Protein AF-A0A975SYQ5-F1 (afdb_monomer_lite)

pLDDT: mean 92.04, std 10.96, range [36.47, 98.62]

Structure (mmCIF, N/CA/C/O backbone):
data_AF-A0A975SYQ5-F1
#
_entry.id   AF-A0A975SYQ5-F1
#
loop_
_atom_site.group_PDB
_atom_site.id
_atom_site.type_symbol
_atom_site.label_atom_id
_atom_site.label_alt_id
_atom_site.label_comp_id
_atom_site.label_asym_id
_atom_site.label_entity_id
_atom_site.label_seq_id
_atom_site.pdbx_PDB_ins_code
_atom_site.Cartn_x
_atom_site.Cartn_y
_atom_site.Cartn_z
_atom_site.occupancy
_atom_site.B_iso_or_equiv
_atom_site.auth_seq_id
_atom_site.auth_comp_id
_atom_site.auth_asym_id
_atom_site.auth_atom_id
_atom_site.pdbx_PDB_model_num
ATOM 1 N N . MET A 1 1 ? 23.056 17.674 10.028 1.00 39.44 1 MET A N 1
ATOM 2 C CA . MET A 1 1 ? 21.731 17.163 10.426 1.00 39.44 1 MET A CA 1
ATOM 3 C C . MET A 1 1 ? 21.154 16.513 9.190 1.00 39.44 1 MET A C 1
ATOM 5 O O . MET A 1 1 ? 21.118 17.178 8.167 1.00 39.44 1 MET A O 1
ATOM 9 N N . VAL A 1 2 ? 20.870 15.213 9.228 1.00 41.75 2 VAL A N 1
ATOM 10 C CA . VAL A 1 2 ? 20.155 14.553 8.129 1.00 41.75 2 VAL A CA 1
ATOM 11 C C . VAL A 1 2 ? 18.701 14.943 8.329 1.00 41.75 2 VAL A C 1
ATOM 13 O O . VAL A 1 2 ? 18.147 14.626 9.383 1.00 41.75 2 VAL A O 1
ATOM 16 N N . ASP A 1 3 ? 18.120 15.690 7.394 1.00 36.47 3 ASP A N 1
ATOM 17 C CA . ASP A 1 3 ? 16.680 15.927 7.417 1.00 36.47 3 ASP A CA 1
ATOM 18 C C . ASP A 1 3 ? 15.997 14.555 7.447 1.00 36.47 3 ASP A C 1
ATOM 20 O O . ASP A 1 3 ? 16.336 13.700 6.620 1.00 36.47 3 ASP A O 1
ATOM 24 N N . PRO A 1 4 ? 15.109 14.276 8.416 1.00 42.72 4 PRO A N 1
ATOM 25 C CA . PRO A 1 4 ? 14.414 13.007 8.445 1.00 42.72 4 PRO A CA 1
ATOM 26 C C . PRO A 1 4 ? 13.570 12.937 7.179 1.00 42.72 4 PRO A C 1
ATOM 28 O O . PRO A 1 4 ? 12.542 13.603 7.064 1.00 42.72 4 PRO A O 1
ATOM 31 N N . VAL A 1 5 ? 14.021 12.136 6.212 1.00 49.00 5 VAL A N 1
ATOM 32 C CA . VAL A 1 5 ? 13.177 11.744 5.090 1.00 49.00 5 VAL A CA 1
ATOM 33 C C . VAL A 1 5 ? 11.933 11.136 5.729 1.00 49.00 5 VAL A C 1
ATOM 35 O O . VAL A 1 5 ? 12.073 10.231 6.560 1.00 49.00 5 VAL A O 1
ATOM 38 N N . PRO A 1 6 ? 10.725 11.635 5.429 1.00 60.16 6 PRO A N 1
ATOM 39 C CA . PRO A 1 6 ? 9.526 11.029 5.965 1.00 60.16 6 PRO A CA 1
ATOM 40 C C . PRO A 1 6 ? 9.532 9.550 5.541 1.00 60.16 6 PRO A C 1
ATOM 42 O O . PRO A 1 6 ? 9.384 9.263 4.360 1.00 60.16 6 PRO A O 1
ATOM 45 N N . GLY A 1 7 ? 9.718 8.624 6.491 1.00 62.47 7 GLY A N 1
ATOM 46 C CA . GLY A 1 7 ? 9.767 7.184 6.210 1.00 62.47 7 GLY A CA 1
ATOM 47 C C . GLY A 1 7 ? 8.598 6.705 5.341 1.00 62.47 7 GLY A C 1
ATOM 48 O O . GLY A 1 7 ? 7.456 7.054 5.589 1.00 62.47 7 GLY A O 1
ATOM 49 N N . GLY A 1 8 ? 8.858 5.938 4.291 1.00 78.19 8 GLY A N 1
ATOM 50 C CA . GLY A 1 8 ? 7.811 5.445 3.392 1.00 78.19 8 GLY A CA 1
ATOM 51 C C . GLY A 1 8 ? 7.258 4.087 3.814 1.00 78.19 8 GLY A C 1
ATOM 52 O O . GLY A 1 8 ? 7.820 3.406 4.670 1.00 78.19 8 GLY A O 1
ATOM 53 N N . LEU A 1 9 ? 6.184 3.669 3.150 1.00 88.50 9 LEU A N 1
ATOM 54 C CA . LEU A 1 9 ? 5.895 2.251 2.978 1.00 88.50 9 LEU A CA 1
ATOM 55 C C . LEU A 1 9 ? 6.705 1.769 1.771 1.00 88.50 9 LEU A C 1
ATOM 57 O O . LEU A 1 9 ? 6.652 2.406 0.721 1.00 88.50 9 LEU A O 1
ATOM 61 N N . HIS A 1 10 ? 7.425 0.659 1.916 1.00 87.94 10 HIS A N 1
ATOM 62 C CA . HIS A 1 10 ? 7.993 -0.067 0.782 1.00 87.94 10 HIS A CA 1
ATOM 63 C C . HIS A 1 10 ? 7.432 -1.489 0.748 1.00 87.94 10 HIS A C 1
ATOM 65 O O . HIS A 1 10 ? 7.223 -2.113 1.788 1.00 87.94 10 HIS A O 1
ATOM 71 N N . LEU A 1 11 ? 7.112 -1.963 -0.450 1.00 92.81 11 LEU A N 1
ATOM 72 C CA . LEU A 1 11 ? 6.637 -3.322 -0.683 1.00 92.81 11 LEU A CA 1
ATOM 73 C C . LEU A 1 11 ? 7.820 -4.203 -1.067 1.00 92.81 11 LEU A C 1
ATOM 75 O O . LEU A 1 11 ? 8.574 -3.838 -1.961 1.00 92.81 11 LEU A O 1
ATOM 79 N N . ASP A 1 12 ? 7.932 -5.383 -0.474 1.00 94.19 12 ASP A N 1
ATOM 80 C CA . ASP A 1 12 ? 8.917 -6.375 -0.898 1.00 94.19 12 ASP A CA 1
ATOM 81 C C . ASP A 1 12 ? 8.222 -7.428 -1.768 1.00 94.19 12 ASP A C 1
ATOM 83 O O . ASP A 1 12 ? 7.395 -8.212 -1.293 1.00 94.19 12 ASP A O 1
ATOM 87 N N . LEU A 1 13 ? 8.544 -7.441 -3.061 1.00 93.88 13 LEU A N 1
ATOM 88 C CA . LEU A 1 13 ? 8.093 -8.463 -3.995 1.00 93.88 13 LEU A CA 1
ATOM 89 C C . LEU A 1 13 ? 9.074 -9.629 -3.970 1.00 93.88 13 LEU A C 1
ATOM 91 O O . LEU A 1 13 ? 10.230 -9.518 -4.388 1.00 93.88 13 LEU A O 1
ATOM 95 N N . HIS A 1 14 ? 8.591 -10.764 -3.480 1.00 92.31 14 HIS A N 1
ATOM 96 C CA . HIS A 1 14 ? 9.370 -11.985 -3.467 1.00 92.31 14 HIS A CA 1
ATOM 97 C C . HIS A 1 14 ? 9.352 -12.662 -4.842 1.00 92.31 14 HIS A C 1
ATOM 99 O O . HIS A 1 14 ? 8.286 -12.853 -5.428 1.00 92.31 14 HIS A O 1
ATOM 105 N N . THR A 1 15 ? 10.528 -13.030 -5.345 1.00 92.12 15 THR A N 1
ATOM 106 C CA . THR A 1 15 ? 10.699 -13.721 -6.627 1.00 92.12 15 THR A CA 1
ATOM 107 C C . THR A 1 15 ? 11.890 -14.671 -6.566 1.00 92.12 15 THR A C 1
ATOM 109 O O . THR A 1 15 ? 12.879 -14.400 -5.886 1.00 92.12 15 THR A O 1
ATOM 112 N N . GLU A 1 16 ? 11.811 -15.772 -7.308 1.00 91.94 16 GLU A N 1
ATOM 113 C CA . GLU A 1 16 ? 12.941 -16.687 -7.506 1.00 91.94 16 GLU A CA 1
ATOM 114 C C . GLU A 1 16 ? 13.964 -16.127 -8.513 1.00 91.94 16 GLU A C 1
ATOM 116 O O . GLU A 1 16 ? 15.134 -16.499 -8.475 1.00 91.94 16 GLU A O 1
ATOM 121 N N . ASP A 1 17 ? 13.550 -15.188 -9.372 1.00 94.56 17 ASP A N 1
ATOM 122 C CA . ASP A 1 17 ? 14.391 -14.530 -10.379 1.00 94.56 17 ASP A CA 1
ATOM 123 C C . ASP A 1 17 ? 14.420 -13.010 -10.151 1.00 94.56 17 ASP A C 1
ATOM 125 O O . ASP A 1 17 ? 13.697 -12.236 -10.786 1.00 94.56 17 ASP A O 1
ATOM 129 N N . VAL A 1 18 ? 15.234 -12.577 -9.181 1.00 96.31 18 VAL A N 1
ATOM 130 C CA . VAL A 1 18 ? 15.435 -11.148 -8.878 1.00 96.31 18 VAL A CA 1
ATOM 131 C C . VAL A 1 18 ? 16.017 -10.387 -10.081 1.00 96.31 18 VAL A C 1
ATOM 133 O O . VAL A 1 18 ? 15.466 -9.334 -10.403 1.00 96.31 18 VAL A O 1
ATOM 136 N N . PRO A 1 19 ? 17.068 -10.870 -10.781 1.00 96.19 19 PRO A N 1
ATOM 137 C CA . PRO A 1 19 ? 17.609 -10.169 -11.946 1.00 96.19 19 PRO A CA 1
ATOM 138 C C . PRO A 1 19 ? 16.606 -10.024 -13.096 1.00 96.19 19 PRO A C 1
ATOM 140 O O . PRO A 1 19 ? 16.492 -8.939 -13.667 1.00 96.19 19 PRO A O 1
ATOM 143 N N . GLY A 1 20 ? 15.856 -11.080 -13.425 1.00 97.00 20 GLY A N 1
ATOM 144 C CA . GLY A 1 20 ? 14.857 -11.029 -14.491 1.00 97.00 20 GLY A CA 1
ATOM 145 C C . GLY A 1 20 ? 13.693 -10.103 -14.153 1.00 97.00 20 GLY A C 1
ATOM 146 O O . GLY A 1 20 ? 13.274 -9.302 -14.992 1.00 97.00 20 GLY A O 1
ATOM 147 N N . LEU A 1 21 ? 13.212 -10.132 -12.905 1.00 97.50 21 LEU A N 1
ATOM 148 C CA . LEU A 1 21 ? 12.161 -9.213 -12.474 1.00 97.50 21 LEU A CA 1
ATOM 149 C C . LEU A 1 21 ? 12.661 -7.759 -12.410 1.00 97.50 21 LEU A C 1
ATOM 151 O O . LEU A 1 21 ? 11.905 -6.857 -12.757 1.00 97.50 21 LEU A O 1
ATOM 155 N N . ALA A 1 22 ? 13.930 -7.518 -12.063 1.00 98.19 22 ALA A N 1
ATOM 156 C CA . ALA A 1 22 ? 14.539 -6.186 -12.122 1.00 98.19 22 ALA A CA 1
ATOM 157 C C . ALA A 1 22 ? 14.601 -5.653 -13.563 1.00 98.19 22 ALA A C 1
ATOM 159 O O . ALA A 1 22 ? 14.147 -4.544 -13.827 1.00 98.19 22 ALA A O 1
ATOM 160 N N . ALA A 1 23 ? 15.052 -6.467 -14.522 1.00 98.19 23 ALA A N 1
ATOM 161 C CA . ALA A 1 23 ? 15.043 -6.083 -15.935 1.00 98.19 23 ALA A CA 1
ATOM 162 C C . ALA A 1 23 ? 13.625 -5.751 -16.439 1.00 98.19 23 ALA A C 1
ATOM 164 O O . ALA A 1 23 ? 13.439 -4.840 -17.248 1.00 98.19 23 ALA A O 1
ATOM 165 N N . ARG A 1 24 ? 12.605 -6.457 -15.929 1.00 98.38 24 ARG A N 1
ATOM 166 C CA . ARG A 1 24 ? 11.198 -6.149 -16.211 1.00 98.38 24 ARG A CA 1
ATOM 167 C C . ARG A 1 24 ? 10.767 -4.800 -15.632 1.00 98.38 24 ARG A C 1
ATOM 169 O O . ARG A 1 24 ? 10.022 -4.093 -16.303 1.00 98.38 24 ARG A O 1
ATOM 176 N N . VAL A 1 25 ? 11.225 -4.433 -14.433 1.00 98.56 25 VAL A N 1
ATOM 177 C CA . VAL A 1 25 ? 10.962 -3.106 -13.845 1.00 98.56 25 VAL A CA 1
ATOM 178 C C . VAL A 1 25 ? 11.480 -1.999 -14.763 1.00 98.56 25 VAL A C 1
ATOM 180 O O . VAL A 1 25 ? 10.707 -1.106 -15.106 1.00 98.56 25 VAL A O 1
ATOM 183 N N . ASP A 1 26 ? 12.735 -2.086 -15.215 1.00 98.25 26 ASP A N 1
ATOM 184 C CA . ASP A 1 26 ? 13.319 -1.086 -16.121 1.00 98.25 26 ASP A CA 1
ATOM 185 C C . ASP A 1 26 ? 12.560 -1.021 -17.459 1.00 98.25 26 ASP A C 1
ATOM 187 O O . ASP A 1 26 ? 12.243 0.060 -17.957 1.00 98.25 26 ASP A O 1
ATOM 191 N N . ALA A 1 27 ? 12.192 -2.177 -18.025 1.00 98.44 27 ALA A N 1
ATOM 192 C CA . ALA A 1 27 ? 11.435 -2.249 -19.277 1.00 98.44 27 ALA A CA 1
ATOM 193 C C . ALA A 1 27 ? 10.022 -1.638 -19.182 1.00 98.44 27 ALA A C 1
ATOM 195 O O . ALA A 1 27 ? 9.493 -1.163 -20.186 1.00 98.44 27 ALA A O 1
ATOM 196 N N . LEU A 1 28 ? 9.415 -1.639 -17.991 1.00 98.50 28 LEU A N 1
ATOM 197 C CA . LEU A 1 28 ? 8.095 -1.055 -17.724 1.00 98.50 28 LEU A CA 1
ATOM 198 C C . LEU A 1 28 ? 8.162 0.425 -17.297 1.00 98.50 28 LEU A C 1
ATOM 200 O O . LEU A 1 28 ? 7.146 0.996 -16.902 1.00 98.50 28 LEU A O 1
ATOM 204 N N . GLY A 1 29 ? 9.336 1.061 -17.378 1.00 97.75 29 GLY A N 1
ATOM 205 C CA . GLY A 1 29 ? 9.519 2.475 -17.035 1.00 97.75 29 GLY A CA 1
ATOM 206 C C . GLY A 1 29 ? 9.687 2.747 -15.539 1.00 97.75 29 GLY A C 1
ATOM 207 O O . GLY A 1 29 ? 9.569 3.897 -15.114 1.00 97.75 29 GLY A O 1
ATOM 208 N N . GLY A 1 30 ? 9.944 1.707 -14.743 1.00 97.75 30 GLY A N 1
ATOM 209 C CA . GLY A 1 30 ? 10.448 1.861 -13.385 1.00 97.75 30 GLY A CA 1
ATOM 210 C C . GLY A 1 30 ? 11.953 2.139 -13.363 1.00 97.75 30 GLY A C 1
ATOM 211 O O . GLY A 1 30 ? 12.594 2.316 -14.398 1.00 97.75 30 GLY A O 1
ATOM 212 N N . SER A 1 31 ? 12.524 2.170 -12.165 1.00 98.25 31 SER A N 1
ATOM 213 C CA . SER A 1 31 ? 13.968 2.272 -11.948 1.00 98.25 31 SER A CA 1
ATOM 214 C C . SER A 1 31 ? 14.460 1.151 -11.049 1.00 98.25 31 SER A C 1
ATOM 216 O O . SER A 1 31 ? 13.723 0.691 -10.176 1.00 98.25 31 SER A O 1
ATOM 218 N N . THR A 1 32 ? 15.712 0.733 -11.231 1.00 98.31 32 THR A N 1
ATOM 219 C CA . THR A 1 32 ? 16.354 -0.287 -10.400 1.00 98.31 32 THR A CA 1
ATOM 220 C C . THR A 1 32 ? 17.682 0.196 -9.818 1.00 98.31 32 THR A C 1
ATOM 222 O O . THR A 1 32 ? 18.454 0.928 -10.435 1.00 98.31 32 THR A O 1
ATOM 225 N N . SER A 1 33 ? 17.954 -0.220 -8.584 1.00 97.50 33 SER A N 1
ATOM 226 C CA . SER A 1 33 ? 19.198 0.026 -7.861 1.00 97.50 33 SER A CA 1
ATOM 227 C C . SER A 1 33 ? 19.581 -1.247 -7.099 1.00 97.50 33 SER A C 1
ATOM 229 O O . SER A 1 33 ? 19.102 -1.470 -5.979 1.00 97.50 33 SER A O 1
ATOM 231 N N . PRO A 1 34 ? 20.425 -2.111 -7.691 1.00 95.94 34 PRO A N 1
ATOM 232 C CA . PRO A 1 34 ? 20.889 -3.332 -7.044 1.00 95.94 34 PRO A CA 1
ATOM 233 C C . PRO A 1 34 ? 21.652 -3.042 -5.751 1.00 95.94 34 PRO A C 1
ATOM 235 O O . PRO A 1 34 ? 22.435 -2.095 -5.674 1.00 95.94 34 PRO A O 1
ATOM 238 N N . HIS A 1 35 ? 21.457 -3.882 -4.739 1.00 94.44 35 HIS A N 1
ATOM 239 C CA . HIS A 1 35 ? 22.153 -3.787 -3.463 1.00 94.44 35 HIS A CA 1
ATOM 240 C C . HIS A 1 35 ? 23.103 -4.973 -3.259 1.00 94.44 35 HIS A C 1
ATOM 242 O O . HIS A 1 35 ? 22.802 -6.104 -3.639 1.00 94.44 35 HIS A O 1
ATOM 248 N N . ALA A 1 36 ? 24.234 -4.745 -2.582 1.00 90.62 36 ALA A N 1
ATOM 249 C CA . ALA A 1 36 ? 25.251 -5.775 -2.334 1.00 90.62 36 ALA A CA 1
ATOM 250 C C . ALA A 1 36 ? 24.736 -6.983 -1.523 1.00 90.62 36 ALA A C 1
ATOM 252 O O . ALA A 1 36 ? 25.320 -8.060 -1.575 1.00 90.62 36 ALA A O 1
ATOM 253 N N . LEU A 1 37 ? 23.631 -6.811 -0.789 1.00 88.81 37 LEU A N 1
ATOM 254 C CA . LEU A 1 37 ? 22.965 -7.874 -0.024 1.00 88.81 37 LEU A CA 1
ATOM 255 C C . LEU A 1 37 ? 22.006 -8.737 -0.871 1.00 88.81 37 LEU A C 1
ATOM 257 O O . LEU A 1 37 ? 21.307 -9.580 -0.318 1.00 88.81 37 LEU A O 1
ATOM 261 N N . GLY A 1 38 ? 21.954 -8.536 -2.192 1.00 88.69 38 GLY A N 1
ATOM 262 C CA . GLY A 1 38 ? 21.223 -9.403 -3.125 1.00 88.69 38 GLY A CA 1
ATOM 263 C C . GLY A 1 38 ? 19.757 -9.035 -3.377 1.00 88.69 38 GLY A C 1
ATOM 264 O O . GLY A 1 38 ? 19.086 -9.741 -4.124 1.00 88.69 38 GLY A O 1
ATOM 265 N N . TYR A 1 39 ? 19.255 -7.942 -2.796 1.00 94.69 39 TYR A N 1
ATOM 266 C CA . TYR A 1 39 ? 17.967 -7.348 -3.170 1.00 94.69 39 TYR A CA 1
ATOM 267 C C . TYR A 1 39 ? 18.156 -6.188 -4.154 1.00 94.69 39 TYR A C 1
ATOM 269 O O . TYR A 1 39 ? 19.247 -5.626 -4.267 1.00 94.69 39 TYR A O 1
ATOM 277 N N . VAL A 1 40 ? 17.085 -5.802 -4.845 1.00 97.75 40 VAL A N 1
ATOM 278 C CA . VAL A 1 40 ? 17.076 -4.643 -5.751 1.00 97.75 40 VAL A CA 1
ATOM 279 C C . VAL A 1 40 ? 16.047 -3.641 -5.254 1.00 97.75 40 VAL A C 1
ATOM 281 O O . VAL A 1 40 ? 14.867 -3.971 -5.170 1.00 97.75 40 VAL A O 1
ATOM 284 N N . VAL A 1 41 ? 16.486 -2.424 -4.925 1.00 97.38 41 VAL A N 1
ATOM 285 C CA . VAL A 1 41 ? 15.572 -1.313 -4.622 1.00 97.38 41 VAL A CA 1
ATOM 286 C C . VAL A 1 41 ? 15.061 -0.762 -5.941 1.00 97.38 41 VAL A C 1
ATOM 288 O O . VAL A 1 41 ? 15.849 -0.500 -6.845 1.00 97.38 41 VAL A O 1
ATOM 291 N N . CYS A 1 42 ? 13.755 -0.595 -6.050 1.00 97.94 42 CYS A N 1
ATOM 292 C CA . CYS A 1 42 ? 13.083 -0.181 -7.266 1.00 97.94 42 CYS A CA 1
ATOM 293 C C . CYS A 1 42 ? 12.224 1.062 -7.035 1.00 97.94 42 CYS A C 1
ATOM 295 O O . CYS A 1 42 ? 11.749 1.301 -5.923 1.00 97.94 42 CYS A O 1
ATOM 297 N N . GLY A 1 43 ? 11.991 1.821 -8.103 1.00 97.50 43 GLY A N 1
ATOM 298 C CA . GLY A 1 43 ? 10.964 2.855 -8.177 1.00 97.50 43 GLY A CA 1
ATOM 299 C C . GLY A 1 43 ? 9.917 2.492 -9.226 1.00 97.50 43 GLY A C 1
ATOM 300 O O . GLY A 1 43 ? 10.266 2.105 -10.339 1.00 97.50 43 GLY A O 1
ATOM 301 N N . SER A 1 44 ? 8.636 2.618 -8.888 1.00 97.88 44 SER A N 1
ATOM 302 C CA . SER A 1 44 ? 7.562 2.654 -9.896 1.00 97.88 44 SER A CA 1
ATOM 303 C C . SER A 1 44 ? 7.655 3.941 -10.740 1.00 97.88 44 SER A C 1
ATOM 305 O O . SER A 1 44 ? 8.329 4.889 -10.317 1.00 97.88 44 SER A O 1
ATOM 307 N N . PRO A 1 45 ? 6.980 4.034 -11.902 1.00 97.69 45 PRO A N 1
ATOM 308 C CA . PRO A 1 45 ? 7.008 5.233 -12.748 1.00 97.69 45 PRO A CA 1
ATOM 309 C C . PRO A 1 45 ? 6.616 6.527 -12.015 1.00 97.69 45 PRO A C 1
ATOM 311 O O . PRO A 1 45 ? 7.116 7.610 -12.318 1.00 97.69 45 PRO A O 1
ATOM 314 N N . GLY A 1 46 ? 5.726 6.429 -11.029 1.00 95.75 46 GLY A N 1
ATOM 315 C CA . GLY A 1 46 ? 5.284 7.523 -10.177 1.00 95.75 46 GLY A CA 1
ATOM 316 C C . GLY A 1 46 ? 6.094 7.712 -8.896 1.00 95.75 46 GLY A C 1
ATOM 317 O O . GLY A 1 46 ? 5.749 8.579 -8.091 1.00 95.75 46 GLY A O 1
ATOM 318 N N . GLY A 1 47 ? 7.178 6.954 -8.721 1.00 94.12 47 GLY A N 1
ATOM 319 C CA . GLY A 1 47 ? 8.182 7.160 -7.679 1.00 94.12 47 GLY A CA 1
ATOM 320 C C . GLY A 1 47 ? 7.950 6.398 -6.374 1.00 94.12 47 GLY A C 1
ATOM 321 O O . GLY A 1 47 ? 8.686 6.639 -5.419 1.00 94.12 47 GLY A O 1
ATOM 322 N N . LEU A 1 48 ? 6.976 5.482 -6.301 1.00 95.94 48 LEU A N 1
ATOM 323 C CA . LEU A 1 48 ? 6.836 4.602 -5.134 1.00 95.94 48 LEU A CA 1
ATOM 324 C C . LEU A 1 48 ? 8.034 3.653 -5.047 1.00 95.94 48 LEU A C 1
ATOM 326 O O . LEU A 1 48 ? 8.276 2.889 -5.985 1.00 95.94 48 LEU A O 1
ATOM 330 N N . THR A 1 49 ? 8.718 3.661 -3.906 1.00 95.88 49 THR A N 1
ATOM 331 C CA . THR A 1 49 ? 9.811 2.733 -3.601 1.00 95.88 49 THR A CA 1
ATOM 332 C C . THR A 1 49 ? 9.283 1.347 -3.227 1.00 95.88 49 THR A C 1
ATOM 334 O O . THR A 1 49 ? 8.406 1.212 -2.374 1.00 95.88 49 THR A O 1
ATOM 337 N N . PHE A 1 50 ? 9.867 0.302 -3.807 1.00 96.75 50 PHE A N 1
ATOM 338 C CA . PHE A 1 50 ? 9.623 -1.104 -3.462 1.00 96.75 50 PHE A CA 1
ATOM 339 C C . PHE A 1 50 ? 10.913 -1.918 -3.656 1.00 96.75 50 PHE A C 1
ATOM 341 O O . PHE A 1 50 ? 11.877 -1.403 -4.217 1.00 96.75 50 PHE A O 1
ATOM 348 N N . CYS A 1 51 ? 10.978 -3.163 -3.191 1.00 96.50 51 CYS A N 1
ATOM 349 C CA . CYS A 1 51 ? 12.148 -4.024 -3.364 1.00 96.50 51 CYS A CA 1
ATOM 350 C C . CYS A 1 51 ? 11.791 -5.331 -4.067 1.00 96.50 51 CYS A C 1
ATOM 352 O O . CYS A 1 51 ? 10.690 -5.857 -3.921 1.00 96.50 51 CYS A O 1
ATOM 354 N N . LEU A 1 52 ? 12.767 -5.894 -4.773 1.00 97.31 52 LEU A N 1
ATOM 355 C CA . LEU A 1 52 ? 12.749 -7.275 -5.245 1.00 97.31 52 LEU A CA 1
ATOM 356 C C . LEU A 1 52 ? 13.673 -8.105 -4.358 1.00 97.31 52 LEU A C 1
ATOM 358 O O . LEU A 1 52 ? 14.843 -7.749 -4.184 1.00 97.31 52 LEU A O 1
ATOM 362 N N . VAL A 1 53 ? 13.157 -9.197 -3.795 1.00 95.38 53 VAL A N 1
ATOM 363 C CA . VAL A 1 53 ? 13.880 -10.015 -2.811 1.00 95.38 53 VAL A CA 1
ATOM 364 C C . VAL A 1 53 ? 13.803 -11.503 -3.147 1.00 95.38 53 VAL A C 1
ATOM 366 O O . VAL A 1 53 ? 12.738 -12.027 -3.461 1.00 95.38 53 VAL A O 1
ATOM 369 N N . GLY A 1 54 ? 14.930 -12.207 -3.019 1.00 91.81 54 GLY A N 1
ATOM 370 C CA . GLY A 1 54 ? 15.030 -13.658 -3.245 1.00 91.81 54 GLY A CA 1
ATOM 371 C C . GLY A 1 54 ? 15.008 -14.509 -1.971 1.00 91.81 54 GLY A C 1
ATOM 372 O O . GLY A 1 54 ? 15.266 -15.707 -2.033 1.00 91.81 54 GLY A O 1
ATOM 373 N N . HIS A 1 55 ? 14.745 -13.921 -0.797 1.00 82.88 55 HIS A N 1
ATOM 374 C CA . HIS A 1 55 ? 14.824 -14.646 0.477 1.00 82.88 55 HIS A CA 1
ATOM 375 C C . HIS A 1 55 ? 13.680 -15.663 0.647 1.00 82.88 55 HIS A C 1
ATOM 377 O O . HIS A 1 55 ? 12.526 -15.242 0.652 1.00 82.88 55 HIS A O 1
ATOM 383 N N . PRO A 1 56 ? 13.960 -16.967 0.829 1.00 71.56 56 PRO A N 1
ATOM 384 C CA . PRO A 1 56 ? 12.935 -18.003 0.810 1.00 71.56 56 PRO A CA 1
ATOM 385 C C . PRO A 1 56 ? 11.919 -17.836 1.943 1.00 71.56 56 PRO A C 1
ATOM 387 O O . PRO A 1 56 ? 12.243 -17.991 3.118 1.00 71.56 56 PRO A O 1
ATOM 390 N N . GLY A 1 57 ? 10.662 -17.630 1.555 1.00 65.12 57 GLY A N 1
ATOM 391 C CA . GLY A 1 57 ? 9.497 -17.836 2.404 1.00 65.12 57 GLY A CA 1
ATOM 392 C C . GLY A 1 57 ? 9.189 -16.727 3.413 1.00 65.12 57 GLY A C 1
ATOM 393 O O . GLY A 1 57 ? 10.045 -16.112 4.038 1.00 65.12 57 GLY A O 1
ATOM 394 N N . GLY A 1 58 ? 7.891 -16.546 3.637 1.00 71.38 58 GLY A N 1
ATOM 395 C CA . GLY A 1 58 ? 7.347 -15.872 4.805 1.00 71.38 58 GLY A CA 1
ATOM 396 C C . GLY A 1 58 ? 6.162 -16.681 5.314 1.00 71.38 58 GLY A C 1
ATOM 397 O O . GLY A 1 58 ? 5.300 -17.092 4.537 1.00 71.38 58 GLY A O 1
ATOM 398 N N . ARG A 1 59 ? 6.098 -16.940 6.622 1.00 80.69 59 ARG A N 1
ATOM 399 C CA . ARG A 1 59 ? 4.879 -17.484 7.227 1.00 80.69 59 ARG A CA 1
ATOM 400 C C . ARG A 1 59 ? 3.833 -16.377 7.222 1.00 80.69 59 ARG A C 1
ATOM 402 O O . ARG A 1 59 ? 4.088 -15.313 7.784 1.00 80.69 59 ARG A O 1
ATOM 409 N N . ARG A 1 60 ? 2.651 -16.635 6.653 1.00 84.31 60 ARG A N 1
ATOM 410 C CA . ARG A 1 60 ? 1.525 -15.702 6.781 1.00 84.31 60 ARG A CA 1
ATOM 411 C C . ARG A 1 60 ? 1.276 -15.429 8.273 1.00 84.31 60 ARG A C 1
ATOM 413 O O . ARG A 1 60 ? 1.067 -16.391 9.020 1.00 84.31 60 ARG A O 1
ATOM 420 N N . PRO A 1 61 ? 1.308 -14.165 8.726 1.00 85.44 61 PRO A N 1
ATOM 421 C CA . PRO A 1 61 ? 0.989 -13.862 10.111 1.00 85.44 61 PRO A CA 1
ATOM 422 C C . PRO A 1 61 ? -0.489 -14.191 10.378 1.00 85.44 61 PRO A C 1
ATOM 424 O O . PRO A 1 61 ? -1.343 -13.863 9.547 1.00 85.44 61 PRO A O 1
ATOM 427 N N . PRO A 1 62 ? -0.817 -14.857 11.501 1.00 91.75 62 PRO A N 1
ATOM 428 C CA . PRO A 1 62 ? -2.207 -14.985 11.916 1.00 91.75 62 PRO A CA 1
ATOM 429 C C . PRO A 1 62 ? -2.755 -13.604 12.314 1.00 91.75 62 PRO A C 1
ATOM 431 O O . PRO A 1 62 ? -1.970 -12.726 12.687 1.00 91.75 62 PRO A O 1
ATOM 434 N N . PRO A 1 63 ? -4.083 -13.400 12.292 1.00 95.06 63 PRO A N 1
ATOM 435 C CA . PRO A 1 63 ? -4.682 -12.223 12.908 1.00 95.06 63 PRO A CA 1
ATOM 436 C C . PRO A 1 63 ? -4.242 -12.066 14.364 1.00 95.06 63 PRO A C 1
ATOM 438 O O . PRO A 1 63 ? -4.240 -13.035 15.128 1.00 95.06 63 PRO A O 1
ATOM 441 N N . GLN A 1 64 ? -3.902 -10.842 14.756 1.00 95.56 64 GLN A N 1
ATOM 442 C CA . GLN A 1 64 ? -3.581 -10.514 16.136 1.00 95.56 64 GLN A CA 1
ATOM 443 C C . GLN A 1 64 ? -4.876 -10.395 16.935 1.00 95.56 64 GLN A C 1
ATOM 445 O O . GLN A 1 64 ? -5.719 -9.560 16.621 1.00 95.56 64 GLN A O 1
ATOM 450 N N . ALA A 1 65 ? -5.021 -11.202 17.985 1.00 96.31 65 ALA A N 1
ATOM 451 C CA . ALA A 1 65 ? -6.136 -11.100 18.922 1.00 96.31 65 ALA A CA 1
ATOM 452 C C . ALA A 1 65 ? -5.841 -10.094 20.045 1.00 96.31 65 ALA A C 1
ATOM 454 O O . ALA A 1 65 ? -4.703 -9.963 20.506 1.00 96.31 65 ALA A O 1
ATOM 455 N N . TRP A 1 66 ? -6.882 -9.409 20.507 1.00 94.75 66 TRP A N 1
ATOM 456 C CA . TRP A 1 66 ? -6.874 -8.484 21.638 1.00 94.75 66 TRP A CA 1
ATOM 457 C C . TRP A 1 66 ? -8.281 -8.453 22.284 1.00 94.75 66 TRP A C 1
ATOM 459 O O . TRP A 1 66 ? -9.222 -8.986 21.698 1.00 94.75 66 TRP A O 1
ATOM 469 N N . PRO A 1 67 ? -8.471 -7.880 23.493 1.00 93.56 67 PRO A N 1
ATOM 470 C CA . PRO A 1 67 ? -9.722 -8.034 24.255 1.00 93.56 67 PRO A CA 1
ATOM 471 C C . PRO A 1 67 ? -11.034 -7.630 23.555 1.00 93.56 67 PRO A C 1
ATOM 473 O O . PRO A 1 67 ? -12.092 -8.065 23.994 1.00 93.56 67 PRO A O 1
ATOM 476 N N . GLY A 1 68 ? -10.985 -6.817 22.496 1.00 89.50 68 GLY A N 1
ATOM 477 C CA . GLY A 1 68 ? -12.156 -6.368 21.732 1.00 89.50 68 GLY A CA 1
ATOM 478 C C . GLY A 1 68 ? -12.220 -6.871 20.287 1.00 89.50 68 GLY A C 1
ATOM 479 O O . GLY A 1 68 ? -13.066 -6.394 19.541 1.00 89.50 68 GLY A O 1
ATOM 480 N N . GLY A 1 69 ? -11.365 -7.817 19.879 1.00 94.31 69 GLY A N 1
ATOM 481 C CA . GLY A 1 69 ? -11.444 -8.432 18.552 1.00 94.31 69 GLY A CA 1
ATOM 482 C C . GLY A 1 69 ? -10.099 -8.893 18.004 1.00 94.31 69 GLY A C 1
ATOM 483 O O . GLY A 1 69 ? -9.116 -9.050 18.733 1.00 94.31 69 GLY A O 1
ATOM 484 N N . ARG A 1 70 ? -10.057 -9.132 16.695 1.00 97.06 70 ARG A N 1
ATOM 485 C CA . ARG A 1 70 ? -8.830 -9.420 15.953 1.00 97.06 70 ARG A CA 1
ATOM 486 C C . ARG A 1 70 ? -8.585 -8.363 14.891 1.00 97.06 70 ARG A C 1
ATOM 488 O O . ARG A 1 70 ? -9.524 -7.753 14.376 1.00 97.06 70 ARG A O 1
ATOM 495 N N . SER A 1 71 ? -7.322 -8.199 14.519 1.00 96.94 71 SER A N 1
ATOM 496 C CA . SER A 1 71 ? -6.939 -7.406 13.358 1.00 96.94 71 SER A CA 1
ATOM 497 C C . SER A 1 71 ? -5.721 -7.967 12.625 1.00 96.94 71 SER A C 1
ATOM 499 O O . SER A 1 71 ? -4.928 -8.729 13.181 1.00 96.94 71 SER A O 1
ATOM 501 N N . LEU A 1 72 ? -5.607 -7.651 11.334 1.00 96.38 72 LEU A N 1
ATOM 502 C CA . LEU A 1 72 ? -4.528 -8.107 10.460 1.00 96.38 72 LEU A CA 1
ATOM 503 C C . LEU A 1 72 ? -4.278 -7.077 9.359 1.00 96.38 72 LEU A C 1
ATOM 505 O O . LEU A 1 72 ? -5.222 -6.626 8.717 1.00 96.38 72 LEU A O 1
ATOM 509 N N . VAL A 1 73 ? -3.012 -6.743 9.102 1.0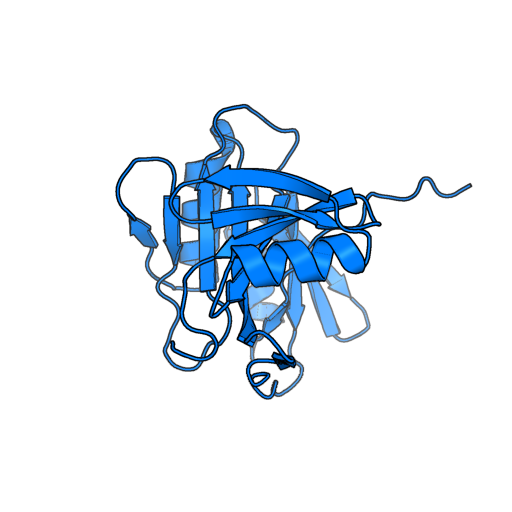0 95.31 73 VAL A N 1
ATOM 510 C CA . VAL A 1 73 ? -2.649 -5.995 7.891 1.00 95.31 73 VAL A CA 1
ATOM 511 C C . VAL A 1 73 ? -2.854 -6.926 6.704 1.00 95.31 73 VAL A C 1
ATOM 513 O O . VAL A 1 73 ? -2.173 -7.947 6.592 1.00 95.31 73 VAL A O 1
ATOM 516 N N . ASP A 1 74 ? -3.820 -6.601 5.854 1.00 94.75 74 ASP A N 1
ATOM 517 C CA . ASP A 1 74 ? -4.275 -7.484 4.777 1.00 94.75 74 ASP A CA 1
ATOM 518 C C . ASP A 1 74 ? -4.182 -6.845 3.392 1.00 94.75 74 ASP A C 1
ATOM 520 O O . ASP A 1 74 ? -4.294 -7.547 2.385 1.00 94.75 74 ASP A O 1
ATOM 524 N N . GLN A 1 75 ? -3.944 -5.535 3.326 1.00 95.62 75 GLN A N 1
ATOM 525 C CA . GLN A 1 75 ? -3.852 -4.810 2.073 1.00 95.62 75 GLN A CA 1
ATOM 526 C C . GLN A 1 75 ? -2.893 -3.622 2.183 1.00 95.62 75 GLN A C 1
ATOM 528 O O . GLN A 1 75 ? -2.801 -2.953 3.211 1.00 95.62 75 GLN A O 1
ATOM 533 N N . VAL A 1 76 ? -2.198 -3.357 1.082 1.00 96.88 76 VAL A N 1
ATOM 534 C CA . VAL A 1 76 ? -1.545 -2.076 0.816 1.00 96.88 76 VAL A CA 1
ATOM 535 C C . VAL A 1 76 ? -2.367 -1.342 -0.231 1.00 96.88 76 VAL A C 1
ATOM 537 O O . VAL A 1 76 ? -2.733 -1.920 -1.257 1.00 96.88 76 VAL A O 1
ATOM 540 N N . CYS A 1 77 ? -2.678 -0.081 0.046 1.00 96.88 77 CYS A N 1
ATOM 541 C CA . CYS A 1 77 ? -3.331 0.814 -0.892 1.00 96.88 77 CYS A CA 1
ATOM 542 C C . CYS A 1 77 ? -2.294 1.782 -1.461 1.00 96.88 77 CYS A C 1
ATOM 544 O O . CYS A 1 77 ? -1.619 2.472 -0.700 1.00 96.88 77 CYS A O 1
ATOM 546 N N . LEU A 1 78 ? -2.141 1.797 -2.784 1.00 97.62 78 LEU A N 1
ATOM 547 C CA . LEU A 1 78 ? -1.287 2.731 -3.505 1.00 97.62 78 LEU A CA 1
ATOM 548 C C . LEU A 1 78 ? -2.080 4.005 -3.771 1.00 97.62 78 LEU A C 1
ATOM 550 O O . LEU A 1 78 ? -3.106 3.965 -4.448 1.00 97.62 78 LEU A O 1
ATOM 554 N N . ASP A 1 79 ? -1.587 5.120 -3.255 1.00 97.00 79 ASP A N 1
ATOM 555 C CA . ASP A 1 79 ? -2.186 6.441 -3.372 1.00 97.00 79 ASP A CA 1
ATOM 556 C C . ASP A 1 79 ? -1.563 7.153 -4.572 1.00 97.00 79 ASP A C 1
ATOM 558 O O . ASP A 1 79 ? -0.440 7.665 -4.511 1.00 97.00 79 ASP A O 1
ATOM 562 N N . VAL A 1 80 ? -2.276 7.139 -5.696 1.00 97.94 80 VAL A N 1
ATOM 563 C CA . VAL A 1 80 ? -1.727 7.544 -6.986 1.00 97.94 80 VAL A CA 1
ATOM 564 C C . VAL A 1 80 ? -2.321 8.877 -7.452 1.00 97.94 80 VAL A C 1
ATOM 566 O O . VAL A 1 80 ? -3.545 8.988 -7.591 1.00 97.94 80 VAL A O 1
ATOM 569 N N . PRO A 1 81 ? -1.479 9.879 -7.772 1.00 97.69 81 PRO A N 1
ATOM 570 C CA . PRO A 1 81 ? -1.923 11.128 -8.382 1.00 97.69 81 PRO A CA 1
ATOM 571 C C . PRO A 1 81 ? -2.681 10.896 -9.692 1.00 97.69 81 PRO A C 1
ATOM 573 O O . PRO A 1 81 ? -2.310 10.004 -10.463 1.00 97.69 81 PRO A O 1
ATOM 576 N N . PRO A 1 82 ? -3.702 11.708 -9.997 1.00 97.50 82 PRO A N 1
ATOM 577 C CA . PRO A 1 82 ? -4.567 11.462 -11.137 1.00 97.50 82 PRO A CA 1
ATOM 578 C C . PRO A 1 82 ? -3.837 11.409 -12.487 1.00 97.50 82 PRO A C 1
ATOM 580 O O . PRO A 1 82 ? -4.204 10.583 -13.323 1.00 97.50 82 PRO A O 1
ATOM 583 N N . THR A 1 83 ? -2.776 12.195 -12.689 1.00 97.56 83 THR A N 1
ATOM 584 C CA . THR A 1 83 ? -1.920 12.168 -13.894 1.00 97.56 83 THR A CA 1
ATOM 585 C C . THR A 1 83 ? -1.094 10.893 -14.057 1.00 97.56 83 THR A C 1
ATOM 587 O O . THR A 1 83 ? -0.654 10.592 -15.165 1.00 97.56 83 THR A O 1
ATOM 590 N N . ARG A 1 84 ? -0.877 10.133 -12.978 1.00 97.75 84 ARG A N 1
ATOM 591 C CA . ARG A 1 84 ? -0.039 8.921 -12.962 1.00 97.75 84 ARG A CA 1
ATOM 592 C C . ARG A 1 84 ? -0.849 7.631 -12.848 1.00 97.75 84 ARG A C 1
ATOM 594 O O . ARG A 1 84 ? -0.289 6.548 -12.980 1.00 97.75 84 ARG A O 1
ATOM 601 N N . TYR A 1 85 ? -2.161 7.739 -12.637 1.00 97.69 85 TYR A N 1
ATOM 602 C CA . TYR A 1 85 ? -3.030 6.615 -12.289 1.00 97.69 85 TYR A CA 1
ATOM 603 C C . TYR A 1 85 ? -3.001 5.463 -13.288 1.00 97.69 85 TYR A C 1
ATOM 605 O O . TYR A 1 85 ? -2.755 4.322 -12.899 1.00 97.69 85 TYR A O 1
ATOM 613 N N . ASP A 1 86 ? -3.221 5.748 -14.570 1.00 96.81 86 ASP A N 1
ATOM 614 C CA . ASP A 1 86 ? -3.273 4.692 -15.582 1.00 96.81 86 ASP A CA 1
ATOM 615 C C . ASP A 1 86 ? -1.896 4.042 -15.804 1.00 96.81 86 ASP A C 1
ATOM 617 O O . ASP A 1 86 ? -1.824 2.828 -15.998 1.00 96.81 86 ASP A O 1
ATOM 621 N N . ALA A 1 87 ? -0.811 4.820 -15.700 1.00 98.00 87 ALA A N 1
ATOM 622 C CA . ALA A 1 87 ? 0.556 4.316 -15.814 1.00 98.00 87 ALA A CA 1
ATOM 623 C C . ALA A 1 87 ? 0.925 3.391 -14.644 1.00 98.00 87 ALA A C 1
ATOM 625 O O . ALA A 1 87 ? 1.451 2.307 -14.874 1.00 98.00 87 ALA A O 1
ATOM 626 N N . GLU A 1 88 ? 0.587 3.767 -13.407 1.00 98.25 88 GLU A N 1
ATOM 627 C CA . GLU A 1 88 ? 0.775 2.904 -12.234 1.00 98.25 88 GLU A CA 1
ATOM 628 C C . GLU A 1 88 ? -0.067 1.633 -12.330 1.00 98.25 88 GLU A C 1
ATOM 630 O O . GLU A 1 88 ? 0.426 0.536 -12.079 1.00 98.25 88 GLU A O 1
ATOM 635 N N . CYS A 1 89 ? -1.330 1.748 -12.748 1.00 97.94 89 CYS A N 1
ATOM 636 C CA . CYS A 1 89 ? -2.182 0.582 -12.952 1.00 97.94 89 CYS A CA 1
ATOM 637 C C . CYS A 1 89 ? -1.537 -0.414 -13.928 1.00 97.94 89 CYS A C 1
ATOM 639 O O . CYS A 1 89 ? -1.392 -1.591 -13.591 1.00 97.94 89 CYS A O 1
ATOM 641 N N . ALA A 1 90 ? -1.126 0.055 -15.109 1.00 98.12 90 ALA A N 1
ATOM 642 C CA . ALA A 1 90 ? -0.456 -0.782 -16.100 1.00 98.12 90 ALA A CA 1
ATOM 643 C C . ALA A 1 90 ? 0.841 -1.382 -15.541 1.00 98.12 90 ALA A C 1
ATOM 645 O O . ALA A 1 90 ? 1.010 -2.597 -15.580 1.00 98.12 90 ALA A O 1
ATOM 646 N N . PHE A 1 91 ? 1.694 -0.557 -14.928 1.00 98.62 91 PHE A N 1
ATOM 647 C CA . PHE A 1 91 ? 2.964 -0.987 -14.351 1.00 98.62 91 PHE A CA 1
ATOM 648 C C . PHE 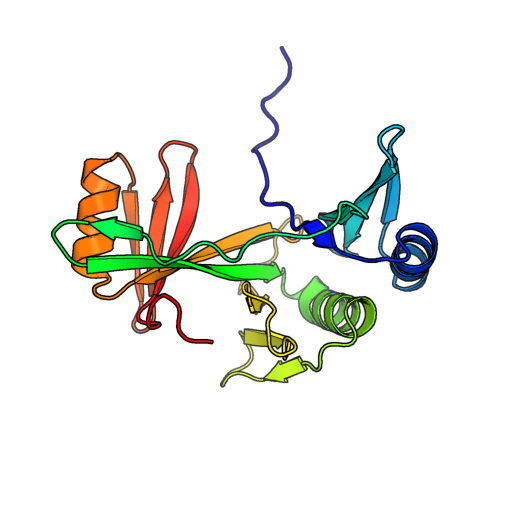A 1 91 ? 2.792 -2.130 -13.350 1.00 98.62 91 PHE A C 1
ATOM 650 O O . PHE A 1 91 ? 3.432 -3.168 -13.498 1.00 98.62 91 PHE A O 1
ATOM 657 N N . TRP A 1 92 ? 1.915 -1.986 -12.352 1.00 98.25 92 TRP A N 1
ATOM 658 C CA . TRP A 1 92 ? 1.752 -3.017 -11.324 1.00 98.25 92 TRP A CA 1
ATOM 659 C C . TRP A 1 92 ? 1.072 -4.280 -11.853 1.00 98.25 92 TRP A C 1
ATOM 661 O O . TRP A 1 92 ? 1.452 -5.385 -11.458 1.00 98.25 92 TRP A O 1
ATOM 671 N N . SER A 1 93 ? 0.097 -4.134 -12.756 1.00 98.19 93 SER A N 1
ATOM 672 C CA . SER A 1 93 ? -0.547 -5.267 -13.429 1.00 98.19 93 SER A CA 1
ATOM 673 C C . SER A 1 93 ? 0.464 -6.063 -14.242 1.00 98.19 93 SER A C 1
ATOM 675 O O . SER A 1 93 ? 0.542 -7.284 -14.113 1.00 98.19 93 SER A O 1
ATOM 677 N N . ASP A 1 94 ? 1.268 -5.372 -15.047 1.00 98.25 94 ASP A N 1
ATOM 678 C CA . ASP A 1 94 ? 2.253 -6.004 -15.904 1.00 98.25 94 ASP A CA 1
ATOM 679 C C . ASP A 1 94 ? 3.365 -6.599 -15.053 1.00 98.25 94 ASP A C 1
ATOM 681 O O . ASP A 1 94 ? 3.603 -7.794 -15.157 1.00 98.25 94 ASP A O 1
ATOM 685 N N . LEU A 1 95 ? 3.979 -5.846 -14.136 1.00 98.12 95 LEU A N 1
ATOM 686 C CA . LEU A 1 95 ? 5.086 -6.321 -13.300 1.00 98.12 95 LEU A CA 1
ATOM 687 C C . LEU A 1 95 ? 4.749 -7.624 -12.561 1.00 98.12 95 LEU A C 1
ATOM 689 O O . LEU A 1 95 ? 5.538 -8.571 -12.594 1.00 98.12 95 LEU A O 1
ATOM 693 N N . THR A 1 96 ? 3.572 -7.681 -11.930 1.00 95.94 96 THR A N 1
ATOM 694 C CA . THR A 1 96 ? 3.122 -8.843 -11.142 1.00 95.94 96 THR A CA 1
ATOM 695 C C . THR A 1 96 ? 2.479 -9.940 -11.993 1.00 95.94 96 THR A C 1
ATOM 697 O O . THR A 1 96 ? 2.408 -11.092 -11.566 1.00 95.94 96 THR A O 1
ATOM 700 N N . GLY A 1 97 ? 1.994 -9.599 -13.190 1.00 96.06 97 GLY A N 1
ATOM 701 C CA . GLY A 1 97 ? 1.118 -10.455 -13.989 1.00 96.06 97 GLY A CA 1
ATOM 702 C C . GLY A 1 97 ? -0.284 -10.635 -13.391 1.00 96.06 97 GLY A C 1
ATOM 703 O O . GLY A 1 97 ? -1.013 -11.525 -13.829 1.00 96.06 97 GLY A O 1
ATOM 704 N N . TRP A 1 98 ? -0.668 -9.854 -12.373 1.00 96.44 98 TRP A N 1
ATOM 705 C CA . TRP A 1 98 ? -1.971 -9.978 -11.716 1.00 96.44 98 TRP A CA 1
ATOM 706 C C . TRP A 1 98 ? -3.014 -9.127 -12.447 1.00 96.44 98 TRP A C 1
ATOM 708 O O . TRP A 1 98 ? -2.776 -7.942 -12.673 1.00 96.44 98 TRP A O 1
ATOM 718 N N . PRO A 1 99 ? -4.190 -9.681 -12.795 1.00 95.62 99 PRO A N 1
ATOM 719 C CA . PRO A 1 99 ? -5.192 -8.941 -13.550 1.00 95.62 99 PRO A CA 1
ATOM 720 C C . PRO A 1 99 ? -5.779 -7.793 -12.723 1.00 95.62 99 PRO A C 1
ATOM 722 O O . PRO A 1 99 ? -6.119 -7.965 -11.550 1.00 95.62 99 PRO A O 1
ATOM 725 N N . LEU A 1 100 ? -5.977 -6.634 -13.348 1.00 95.12 100 LEU A N 1
ATOM 726 C CA . LEU A 1 100 ? -6.713 -5.529 -12.739 1.00 95.12 100 LEU A CA 1
ATOM 727 C C . LEU A 1 100 ? -8.219 -5.734 -12.848 1.00 95.12 100 LEU A C 1
ATOM 729 O O . LEU A 1 100 ? -8.763 -5.940 -13.931 1.00 95.12 100 LEU A O 1
ATOM 733 N N . THR A 1 101 ? -8.908 -5.577 -11.725 1.00 92.69 101 THR A N 1
ATOM 734 C CA . THR A 1 101 ? -10.369 -5.534 -11.667 1.00 92.69 101 THR A CA 1
ATOM 735 C C . THR A 1 101 ? -10.813 -4.161 -11.184 1.00 92.69 101 THR A C 1
ATOM 737 O O . THR A 1 101 ? -10.340 -3.675 -10.153 1.00 92.69 101 THR A O 1
ATOM 740 N N . ALA A 1 102 ? -11.732 -3.529 -11.913 1.00 85.25 102 AL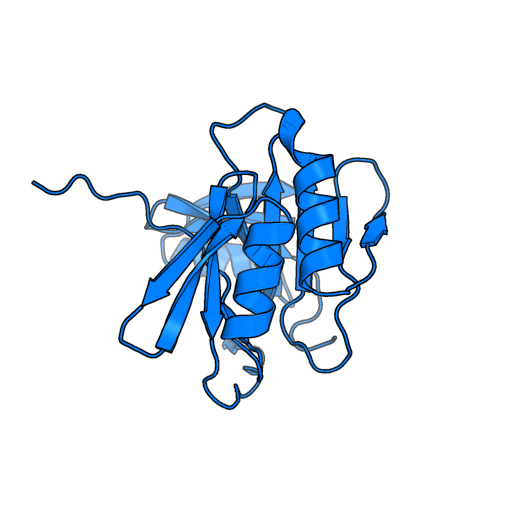A A N 1
ATOM 741 C CA . ALA A 1 102 ? -12.389 -2.323 -11.431 1.00 85.25 102 ALA A CA 1
ATOM 742 C C . ALA A 1 102 ? -13.251 -2.676 -10.214 1.00 85.25 102 ALA A C 1
ATOM 744 O O . ALA A 1 102 ? -14.121 -3.545 -10.280 1.00 85.25 102 ALA A O 1
ATOM 745 N N . THR A 1 103 ? -13.012 -1.999 -9.100 1.00 77.88 103 THR A N 1
ATOM 746 C CA . THR A 1 103 ? -13.946 -1.986 -7.972 1.00 77.88 103 THR A CA 1
ATOM 747 C C . THR A 1 103 ? -14.850 -0.777 -8.176 1.00 77.88 103 THR A C 1
ATOM 749 O O . THR A 1 103 ? -14.355 0.247 -8.632 1.00 77.88 103 THR A O 1
ATOM 752 N N . GLY A 1 104 ? -16.161 -0.897 -7.945 1.00 70.56 104 GLY A N 1
ATOM 753 C CA . GLY A 1 104 ? -17.152 0.098 -8.388 1.00 70.56 104 GLY A CA 1
ATOM 754 C C . GLY A 1 104 ? -16.713 1.568 -8.240 1.00 70.56 104 GLY A C 1
ATOM 755 O O . GLY A 1 104 ? -16.216 1.966 -7.192 1.00 70.56 104 GLY A O 1
ATOM 756 N N . GLY A 1 105 ? -16.903 2.364 -9.299 1.00 76.25 105 GLY A N 1
ATOM 757 C CA . GLY A 1 105 ? -16.410 3.744 -9.397 1.00 76.25 105 GLY A CA 1
ATOM 758 C C . GLY A 1 105 ? -15.148 3.884 -10.263 1.00 76.25 105 GLY A C 1
ATOM 759 O O . GLY A 1 105 ? -14.717 2.936 -10.914 1.00 76.25 105 GLY A O 1
ATOM 760 N N . ARG A 1 106 ? -14.583 5.099 -10.321 1.00 80.81 106 ARG A N 1
ATOM 761 C CA . ARG A 1 106 ? -13.314 5.401 -11.030 1.00 80.81 106 ARG A CA 1
ATOM 762 C C . ARG A 1 106 ? -12.105 5.493 -10.095 1.00 80.81 106 ARG A C 1
ATOM 764 O O . ARG A 1 106 ? -10.985 5.617 -10.574 1.00 80.81 106 ARG A O 1
ATOM 771 N N . GLU A 1 107 ? -12.354 5.473 -8.790 1.00 87.56 107 GLU A N 1
ATOM 772 C CA . GLU A 1 107 ? -11.355 5.711 -7.750 1.00 87.56 107 GLU A CA 1
ATOM 773 C C . GLU A 1 107 ? -10.438 4.503 -7.551 1.00 87.56 107 GLU A C 1
ATOM 775 O O . GLU A 1 107 ? -9.234 4.660 -7.401 1.00 87.56 107 GLU A O 1
ATOM 780 N N . PHE A 1 108 ? -10.981 3.289 -7.587 1.00 94.25 108 PHE A N 1
ATOM 781 C CA . PHE A 1 108 ? -10.261 2.113 -7.119 1.00 94.25 108 PHE A CA 1
ATOM 782 C C . PHE A 1 108 ? -10.147 1.024 -8.187 1.00 94.25 108 PHE A C 1
ATOM 784 O O . PHE A 1 108 ? -11.125 0.644 -8.840 1.00 94.25 108 PHE A O 1
ATOM 791 N N . ARG A 1 109 ? -8.949 0.445 -8.296 1.00 96.75 109 ARG A N 1
ATOM 792 C CA . ARG A 1 109 ? -8.700 -0.810 -9.012 1.00 96.75 109 ARG A CA 1
ATOM 793 C C . ARG A 1 109 ? -7.956 -1.780 -8.114 1.00 96.75 109 ARG A C 1
ATOM 795 O O . ARG A 1 109 ? -7.058 -1.393 -7.375 1.00 96.75 109 ARG A O 1
ATOM 802 N N . ARG A 1 110 ? -8.319 -3.054 -8.190 1.00 95.69 110 ARG A N 1
ATOM 803 C CA . ARG A 1 110 ? -7.726 -4.128 -7.391 1.00 95.69 110 ARG A CA 1
ATOM 804 C C . ARG A 1 110 ? -6.894 -5.035 -8.279 1.00 95.69 110 ARG A C 1
ATOM 806 O O . ARG A 1 110 ? -7.382 -5.462 -9.324 1.00 95.69 110 ARG A O 1
ATOM 813 N N . LEU A 1 111 ? -5.690 -5.384 -7.833 1.00 96.31 111 LEU A N 1
ATOM 814 C CA . LEU A 1 111 ? -4.930 -6.469 -8.448 1.00 96.31 111 LEU A CA 1
ATOM 815 C C . LEU A 1 111 ? -5.442 -7.817 -7.936 1.00 96.31 111 LEU A C 1
ATOM 817 O O . LEU A 1 111 ? -5.530 -8.053 -6.727 1.00 96.31 111 LEU A O 1
ATOM 821 N N . GLY A 1 112 ? -5.798 -8.699 -8.868 1.00 93.62 112 GLY A N 1
ATOM 822 C CA . GLY A 1 112 ? -6.263 -10.057 -8.611 1.00 93.62 112 GLY A CA 1
ATOM 823 C C . GLY A 1 112 ? -5.121 -10.957 -8.156 1.00 93.62 112 GLY A C 1
ATOM 824 O O . GLY A 1 112 ? -4.594 -11.733 -8.948 1.00 93.62 112 GLY A O 1
ATOM 825 N N . ARG A 1 113 ? -4.726 -10.830 -6.885 1.00 89.88 113 ARG A N 1
ATOM 826 C CA . ARG A 1 113 ? -3.643 -11.629 -6.296 1.00 89.88 113 ARG A CA 1
ATOM 827 C C . ARG A 1 113 ? -3.913 -13.144 -6.434 1.00 89.88 113 ARG A C 1
ATOM 829 O O . ARG A 1 113 ? -5.051 -13.573 -6.225 1.00 89.88 113 ARG A O 1
ATOM 836 N N . PRO A 1 114 ? -2.889 -13.970 -6.709 1.00 88.69 114 PRO A N 1
ATOM 837 C CA . PRO A 1 114 ? -2.991 -15.423 -6.648 1.00 88.69 114 PRO A CA 1
ATOM 838 C C . PRO A 1 114 ? -3.360 -15.932 -5.251 1.00 88.69 114 PRO A C 1
ATOM 840 O O . PRO A 1 114 ? -3.060 -15.298 -4.232 1.00 88.69 114 PRO A O 1
ATOM 843 N N . ALA A 1 115 ? -3.960 -17.123 -5.200 1.00 84.81 115 ALA A N 1
ATOM 844 C CA . ALA A 1 115 ? -4.217 -17.817 -3.944 1.00 84.81 115 ALA A CA 1
ATOM 845 C C . ALA A 1 115 ? -2.911 -18.016 -3.152 1.00 84.81 115 ALA A C 1
ATOM 847 O O . ALA A 1 115 ? -1.869 -18.343 -3.715 1.00 84.81 115 ALA A O 1
ATOM 848 N N . GLY A 1 116 ? -2.971 -17.816 -1.834 1.00 84.19 116 GLY A N 1
ATOM 849 C CA . GLY A 1 116 ? -1.818 -17.953 -0.939 1.00 84.19 116 GLY A CA 1
ATOM 850 C C . GLY A 1 116 ? -1.015 -16.667 -0.709 1.00 84.19 116 GLY A C 1
ATOM 851 O O . GLY A 1 116 ? -0.308 -16.588 0.294 1.00 84.19 116 GLY A O 1
ATOM 852 N N . ILE A 1 117 ? -1.172 -15.628 -1.540 1.00 88.38 117 ILE A N 1
ATOM 853 C CA . ILE A 1 117 ? -0.574 -14.312 -1.273 1.00 88.38 117 ILE A CA 1
ATOM 854 C C . ILE A 1 117 ? -1.366 -13.609 -0.157 1.00 88.38 117 ILE A C 1
ATOM 856 O O . ILE A 1 117 ? -2.552 -13.343 -0.346 1.00 88.38 117 ILE A O 1
ATOM 860 N N . PRO A 1 118 ? -0.767 -13.267 1.001 1.00 86.50 118 PRO A N 1
ATOM 861 C CA . PRO A 1 118 ? -1.512 -12.788 2.170 1.00 86.50 118 PRO A CA 1
ATOM 862 C C . PRO A 1 118 ? -1.901 -11.309 2.105 1.00 86.50 118 PRO A C 1
ATOM 864 O O . PRO A 1 118 ? -2.859 -10.919 2.771 1.00 86.50 118 PRO A O 1
ATOM 867 N N . LEU A 1 119 ? -1.207 -10.524 1.281 1.00 91.62 119 LEU A N 1
ATOM 868 C CA . LEU A 1 119 ? -1.369 -9.080 1.159 1.00 91.62 119 LEU A CA 1
ATOM 869 C C . LEU A 1 119 ? -2.019 -8.729 -0.185 1.00 91.62 119 LEU A C 1
ATOM 871 O O . LEU A 1 119 ? -1.511 -9.107 -1.240 1.00 91.62 119 LEU A O 1
ATOM 875 N N . ALA A 1 120 ? -3.155 -8.040 -0.159 1.00 93.94 120 ALA A N 1
ATOM 876 C CA . ALA A 1 120 ? -3.774 -7.487 -1.357 1.00 93.94 120 ALA A CA 1
ATOM 877 C C . ALA A 1 120 ? -3.134 -6.149 -1.743 1.00 93.94 120 ALA A C 1
ATOM 879 O O . ALA A 1 120 ? -2.604 -5.431 -0.897 1.00 93.94 120 ALA A O 1
ATOM 880 N N . VAL A 1 121 ? -3.236 -5.798 -3.024 1.00 96.44 121 VAL A N 1
ATOM 881 C CA . VAL A 1 121 ? -2.826 -4.488 -3.536 1.00 96.44 121 VAL A CA 1
ATOM 882 C C . VAL A 1 121 ? -4.043 -3.809 -4.153 1.00 96.44 121 VAL A C 1
ATOM 884 O O . VAL A 1 121 ? -4.673 -4.333 -5.080 1.00 96.44 121 VAL A O 1
ATOM 887 N N . LEU A 1 122 ? -4.393 -2.656 -3.594 1.00 96.62 122 LEU A N 1
ATOM 888 C CA . LEU A 1 122 ? -5.412 -1.750 -4.108 1.00 96.62 122 LEU A CA 1
ATOM 889 C C . LEU A 1 122 ? -4.707 -0.527 -4.691 1.00 96.62 122 LEU A C 1
ATOM 891 O O . LEU A 1 122 ? -3.751 -0.040 -4.104 1.00 96.62 122 LEU A O 1
ATOM 895 N N . ILE A 1 123 ? -5.168 -0.034 -5.832 1.00 97.75 123 ILE A N 1
ATOM 896 C CA . ILE A 1 123 ? -4.655 1.184 -6.457 1.00 97.75 123 ILE A CA 1
ATOM 897 C C . ILE A 1 123 ? -5.771 2.222 -6.409 1.00 97.75 123 ILE A C 1
ATOM 899 O O . ILE A 1 123 ? -6.799 2.075 -7.084 1.00 97.75 123 ILE A O 1
ATOM 903 N N . GLN A 1 124 ? -5.569 3.249 -5.591 1.00 96.75 124 GLN A N 1
ATOM 904 C CA . GLN A 1 124 ? -6.469 4.376 -5.410 1.00 96.75 124 GLN A CA 1
ATOM 905 C C . GLN A 1 124 ? -5.997 5.557 -6.251 1.00 96.75 124 GLN A C 1
ATOM 907 O O . GLN A 1 124 ? -4.868 6.027 -6.133 1.00 96.75 124 GLN A O 1
ATOM 912 N N . ARG A 1 125 ? -6.892 6.068 -7.088 1.00 97.62 125 ARG A N 1
ATOM 913 C CA . ARG A 1 125 ? -6.737 7.360 -7.738 1.00 97.62 125 ARG A CA 1
ATOM 914 C C . ARG A 1 125 ? -7.103 8.442 -6.733 1.00 97.62 125 ARG A C 1
ATOM 916 O O . ARG A 1 125 ? -8.238 8.479 -6.271 1.00 97.62 125 ARG A O 1
ATOM 923 N N . LEU A 1 126 ? -6.172 9.338 -6.447 1.00 96.25 126 LEU A N 1
ATOM 924 C CA . LEU A 1 126 ? -6.449 10.519 -5.638 1.00 96.25 126 LEU A CA 1
ATOM 925 C C . LEU A 1 126 ? -7.274 11.545 -6.426 1.00 96.25 126 LEU A C 1
ATOM 927 O O . LEU A 1 126 ? -7.261 11.572 -7.663 1.00 96.25 126 LEU A O 1
ATOM 931 N N . ASP A 1 127 ? -7.987 12.400 -5.697 1.00 95.19 127 ASP A N 1
ATOM 932 C CA . ASP A 1 127 ? -8.727 13.517 -6.289 1.00 95.19 127 ASP A CA 1
ATOM 933 C C . ASP A 1 127 ? -7.775 14.604 -6.801 1.00 95.19 127 ASP A C 1
ATOM 935 O O . ASP A 1 127 ? -7.926 15.078 -7.929 1.00 95.19 127 ASP A O 1
ATOM 939 N N . ASP A 1 128 ? -6.759 14.927 -5.997 1.00 96.19 128 ASP A N 1
ATOM 940 C CA . AS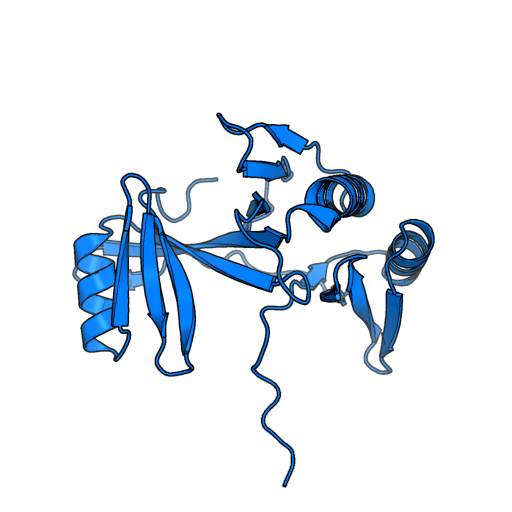P A 1 128 ? -5.785 15.984 -6.257 1.00 96.19 128 ASP A CA 1
ATOM 941 C C . ASP A 1 128 ? -4.419 15.430 -6.679 1.00 96.19 128 ASP A C 1
ATOM 943 O O . ASP A 1 128 ? -3.997 14.340 -6.280 1.00 96.19 128 ASP A O 1
ATOM 947 N 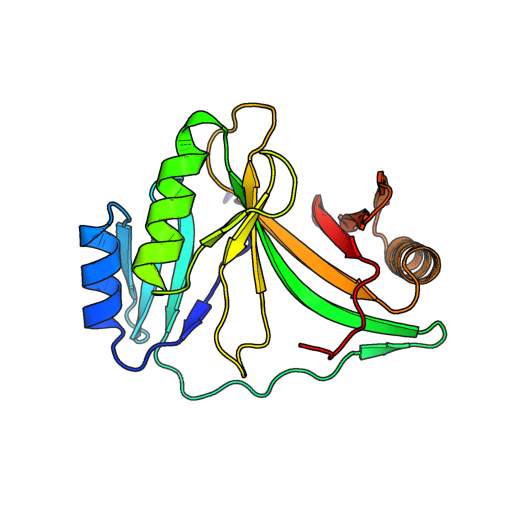N . GLU A 1 129 ? -3.688 16.231 -7.453 1.00 96.94 129 GLU A N 1
ATOM 948 C CA . GLU A 1 129 ? -2.286 15.964 -7.770 1.00 96.94 129 GLU A CA 1
ATOM 949 C C . GLU A 1 129 ? -1.402 15.927 -6.520 1.00 96.94 129 GLU A C 1
ATOM 951 O O . GLU A 1 129 ? -1.578 16.707 -5.586 1.00 96.94 129 GLU A O 1
ATOM 956 N N . GLN A 1 130 ? -0.406 15.035 -6.537 1.00 95.81 130 GLN A N 1
ATOM 957 C CA . GLN A 1 130 ? 0.639 14.952 -5.513 1.00 95.81 130 GLN A CA 1
ATOM 958 C C . GLN A 1 130 ? 2.024 14.864 -6.170 1.00 95.81 130 GLN A C 1
ATOM 960 O O . GLN A 1 130 ? 2.139 14.466 -7.338 1.00 95.81 130 GLN A O 1
ATOM 965 N N . PRO A 1 131 ? 3.104 15.187 -5.430 1.00 94.19 131 PRO A N 1
ATOM 966 C CA . PRO A 1 131 ? 4.466 15.113 -5.957 1.00 94.19 131 PRO A CA 1
ATOM 967 C C . PRO A 1 131 ? 4.842 13.734 -6.519 1.00 94.19 131 PRO A C 1
ATOM 969 O O . PRO A 1 131 ? 5.563 13.664 -7.514 1.00 94.19 131 PRO A O 1
ATOM 972 N N . GLY A 1 132 ? 4.309 12.655 -5.942 1.00 94.25 132 GLY A N 1
ATOM 973 C CA . GLY A 1 132 ? 4.538 11.282 -6.380 1.00 94.25 132 GLY A CA 1
ATOM 974 C C . GLY A 1 132 ? 3.537 10.308 -5.766 1.00 94.25 132 GLY A C 1
ATOM 975 O O . GLY A 1 132 ? 2.618 10.715 -5.055 1.00 94.25 132 GLY A O 1
ATOM 976 N N . VAL A 1 133 ? 3.723 9.029 -6.069 1.00 96.12 133 VAL A N 1
ATOM 977 C CA . VAL A 1 133 ? 2.907 7.933 -5.540 1.00 96.12 133 VAL A CA 1
ATOM 978 C C . VAL A 1 133 ? 3.330 7.622 -4.111 1.00 96.12 133 VAL A C 1
ATOM 980 O O . VAL A 1 133 ? 4.517 7.455 -3.826 1.00 96.12 133 VAL A O 1
ATOM 983 N N . THR A 1 134 ? 2.354 7.518 -3.215 1.00 95.44 134 THR A N 1
ATOM 984 C CA . THR A 1 134 ? 2.556 7.026 -1.847 1.00 95.44 134 THR A CA 1
ATOM 985 C C . THR A 1 134 ? 1.754 5.752 -1.625 1.00 95.44 134 THR A C 1
ATOM 987 O O . THR A 1 134 ? 1.111 5.241 -2.539 1.00 95.44 134 THR A O 1
ATOM 990 N N . ALA A 1 135 ? 1.815 5.198 -0.421 1.00 96.12 135 ALA A N 1
ATOM 991 C CA . ALA A 1 135 ? 0.981 4.071 -0.056 1.00 96.12 135 ALA A CA 1
ATOM 992 C C . ALA A 1 135 ? 0.676 4.084 1.437 1.00 96.12 135 ALA A C 1
ATOM 994 O O . ALA A 1 135 ? 1.473 4.578 2.244 1.00 96.12 135 ALA A O 1
ATOM 995 N N . HIS A 1 136 ? -0.445 3.473 1.797 1.00 96.31 136 HIS A N 1
ATOM 996 C CA . HIS A 1 136 ? -0.829 3.236 3.178 1.00 96.31 136 HIS A CA 1
ATOM 997 C C . HIS A 1 136 ? -1.252 1.788 3.411 1.00 96.31 136 HIS A C 1
ATOM 999 O O . HIS A 1 136 ? -1.561 1.032 2.486 1.00 96.31 136 HIS A O 1
ATOM 1005 N N . LEU A 1 137 ? -1.232 1.397 4.685 1.00 96.69 137 LEU A N 1
ATOM 1006 C CA . LEU A 1 137 ? -1.726 0.100 5.119 1.00 96.69 137 LEU A CA 1
ATOM 1007 C C . LEU A 1 137 ? -3.231 0.151 5.327 1.00 96.69 137 LEU A C 1
ATOM 1009 O O . LEU A 1 137 ? -3.756 1.088 5.934 1.00 96.69 137 LEU A O 1
ATOM 1013 N N . ASP A 1 138 ? -3.880 -0.936 4.946 1.00 96.81 138 ASP A N 1
ATOM 1014 C CA . ASP A 1 138 ? -5.188 -1.269 5.459 1.00 96.81 138 ASP A CA 1
ATOM 1015 C C . ASP A 1 138 ? -5.095 -2.432 6.444 1.00 96.81 138 ASP A C 1
ATOM 1017 O O . ASP A 1 138 ? -4.470 -3.471 6.204 1.00 96.81 138 ASP A O 1
ATOM 1021 N N . LEU A 1 139 ? -5.810 -2.255 7.542 1.00 97.00 139 LEU A N 1
ATOM 1022 C CA . LEU A 1 139 ? -5.985 -3.216 8.602 1.00 97.00 139 LEU A CA 1
ATOM 1023 C C . LEU A 1 139 ? -7.409 -3.778 8.525 1.00 97.00 139 LEU A C 1
ATOM 1025 O O . LEU A 1 139 ? -8.387 -3.058 8.737 1.00 97.00 139 LEU A O 1
ATOM 1029 N N . ALA A 1 140 ? -7.542 -5.064 8.218 1.00 96.81 140 ALA A N 1
ATOM 1030 C CA . ALA A 1 140 ? -8.772 -5.809 8.459 1.00 96.81 140 ALA A CA 1
ATOM 1031 C C . ALA A 1 140 ? -8.993 -5.925 9.969 1.00 96.81 140 ALA A C 1
ATOM 1033 O O . ALA A 1 140 ? -8.053 -6.246 10.700 1.00 96.81 140 ALA A O 1
ATOM 1034 N N . CYS A 1 141 ? -10.212 -5.679 10.448 1.00 96.94 141 CYS A N 1
ATOM 1035 C CA . CYS A 1 141 ? -10.550 -5.804 11.865 1.00 96.94 141 CYS A CA 1
ATOM 1036 C C . CYS A 1 141 ? -12.002 -6.251 12.062 1.00 96.94 141 CYS A C 1
ATOM 1038 O O . CYS A 1 141 ? -12.878 -5.898 11.271 1.00 96.94 141 CYS A O 1
ATOM 1040 N N . ASP A 1 142 ? -12.242 -7.018 13.131 1.00 95.75 142 ASP A N 1
ATOM 1041 C CA . ASP A 1 142 ? -13.587 -7.498 13.482 1.00 95.75 142 ASP A CA 1
ATOM 1042 C C . ASP A 1 142 ? -14.525 -6.321 13.856 1.00 95.75 142 ASP A C 1
ATOM 1044 O O . ASP A 1 142 ? -15.696 -6.313 13.477 1.00 95.75 142 ASP A O 1
ATOM 1048 N N . ASP A 1 143 ? -14.004 -5.294 14.546 1.00 95.25 143 ASP A N 1
ATOM 1049 C CA . ASP A 1 143 ? -14.725 -4.068 14.925 1.00 95.25 143 ASP A CA 1
ATOM 1050 C C . ASP A 1 143 ? -13.843 -2.824 14.710 1.00 95.25 143 ASP A C 1
ATOM 1052 O O . ASP A 1 143 ? -12.838 -2.615 15.393 1.00 95.25 143 ASP A O 1
ATOM 1056 N N . ARG A 1 144 ? -14.243 -1.968 13.762 1.00 95.31 144 ARG A N 1
ATOM 1057 C CA . ARG A 1 144 ? -13.513 -0.743 13.395 1.00 95.31 144 ARG A CA 1
ATOM 1058 C C . ARG A 1 144 ? -13.506 0.325 14.477 1.00 95.31 144 ARG A C 1
ATOM 1060 O O . ARG A 1 144 ? -12.527 1.063 14.566 1.00 95.31 144 ARG A O 1
ATOM 1067 N N . ASP A 1 145 ? -14.597 0.487 15.217 1.00 95.25 145 ASP A N 1
ATOM 1068 C CA . ASP A 1 145 ? -14.684 1.544 16.224 1.00 95.25 145 ASP A CA 1
ATOM 1069 C C . ASP A 1 145 ? -13.912 1.136 17.476 1.00 95.25 145 ASP A C 1
ATOM 1071 O O . ASP A 1 145 ? -13.172 1.955 18.027 1.00 95.25 145 ASP A O 1
ATOM 1075 N N . ALA A 1 146 ? -13.992 -0.139 17.862 1.00 96.44 146 ALA A N 1
ATOM 1076 C CA . ALA A 1 146 ? -13.174 -0.681 18.937 1.00 96.44 146 ALA A CA 1
ATOM 1077 C C . ALA A 1 146 ? -11.674 -0.657 18.576 1.00 96.44 146 ALA A C 1
ATOM 1079 O O . ALA A 1 146 ? -10.853 -0.257 19.404 1.00 96.44 146 ALA A O 1
ATOM 1080 N N . GLU A 1 147 ? -11.306 -1.004 17.336 1.00 97.31 147 GLU A N 1
ATOM 1081 C CA . GLU A 1 147 ? -9.910 -0.950 16.878 1.00 97.31 147 GLU A CA 1
ATOM 1082 C C . GLU A 1 147 ? -9.379 0.489 16.818 1.00 97.31 147 GLU A C 1
ATOM 1084 O O . GLU A 1 147 ? -8.270 0.768 17.281 1.00 97.31 147 GLU A O 1
ATOM 1089 N N . ALA A 1 148 ? -10.184 1.434 16.320 1.00 97.31 148 ALA A N 1
ATOM 1090 C CA . ALA A 1 148 ? -9.826 2.848 16.328 1.00 97.31 148 ALA A CA 1
ATOM 1091 C C . ALA A 1 148 ? -9.623 3.370 17.757 1.00 97.31 148 ALA A C 1
ATOM 1093 O O . ALA A 1 148 ? -8.606 4.009 18.026 1.00 97.31 148 ALA A O 1
ATOM 1094 N N . ALA A 1 149 ? -10.527 3.051 18.689 1.00 97.50 149 ALA A N 1
ATOM 1095 C CA . ALA A 1 149 ? -10.389 3.436 20.092 1.00 97.50 149 ALA A CA 1
ATOM 1096 C C . ALA A 1 149 ? -9.120 2.843 20.728 1.00 97.50 149 ALA A C 1
ATOM 1098 O O . ALA A 1 149 ? -8.392 3.550 21.430 1.00 97.50 149 ALA A O 1
ATOM 1099 N N . ARG A 1 150 ? -8.802 1.574 20.432 1.00 97.44 150 ARG A N 1
ATOM 1100 C CA . ARG A 1 150 ? -7.562 0.926 20.880 1.00 97.44 150 ARG A CA 1
ATOM 1101 C C . ARG A 1 150 ? -6.328 1.658 20.360 1.00 97.44 150 ARG A C 1
ATOM 1103 O O . ARG A 1 150 ? -5.408 1.926 21.126 1.00 97.44 150 ARG A O 1
ATOM 1110 N N . HIS A 1 151 ? -6.300 1.999 19.074 1.00 97.81 151 HIS A N 1
ATOM 1111 C CA . HIS A 1 151 ? -5.181 2.726 18.477 1.00 97.81 151 HIS A CA 1
ATOM 1112 C C . HIS A 1 151 ? -5.063 4.153 19.029 1.00 97.81 151 HIS A C 1
ATOM 1114 O O . HIS A 1 151 ? -3.950 4.617 19.270 1.00 97.81 151 HIS A O 1
ATOM 1120 N N . GLN A 1 152 ? -6.181 4.831 19.309 1.00 98.31 152 GLN A N 1
ATOM 1121 C CA . GLN A 1 152 ? -6.169 6.139 19.970 1.00 98.31 152 GLN A CA 1
ATOM 1122 C C . GLN A 1 152 ? -5.582 6.069 21.383 1.00 98.31 152 GLN A C 1
ATOM 1124 O O . GLN A 1 152 ? -4.773 6.918 21.750 1.00 98.31 152 GLN A O 1
ATOM 1129 N N . ALA A 1 153 ? -5.909 5.025 22.151 1.00 97.75 153 ALA A N 1
ATOM 1130 C CA . ALA A 1 153 ? -5.300 4.785 23.460 1.00 97.75 153 ALA A CA 1
ATOM 1131 C C . ALA A 1 153 ? -3.778 4.532 23.383 1.00 97.75 153 ALA A C 1
ATOM 1133 O O . ALA A 1 153 ? -3.068 4.764 24.357 1.00 97.75 153 ALA A O 1
ATOM 1134 N N . LEU A 1 154 ? -3.272 4.100 22.221 1.00 97.25 154 LEU A N 1
ATOM 1135 C CA . LEU A 1 154 ? -1.845 3.919 21.925 1.00 97.25 154 LEU A CA 1
ATOM 1136 C C . LEU A 1 154 ? -1.187 5.165 21.296 1.00 97.25 154 LEU A C 1
ATOM 1138 O O . LEU A 1 154 ? -0.019 5.114 20.914 1.00 97.25 154 LEU A O 1
ATOM 1142 N N . GLY A 1 155 ? -1.914 6.281 21.187 1.00 98.19 155 GLY A N 1
ATOM 1143 C CA . GLY A 1 155 ? -1.399 7.559 20.690 1.00 98.19 155 GLY A CA 1
ATOM 1144 C C . GLY A 1 155 ? -1.710 7.871 19.225 1.00 98.19 155 GLY A C 1
ATOM 1145 O O . GLY A 1 155 ? -1.261 8.900 18.723 1.00 98.19 155 GLY A O 1
ATOM 1146 N N . ALA A 1 156 ? -2.476 7.030 18.524 1.00 98.25 156 ALA A N 1
ATOM 1147 C CA . ALA A 1 156 ? -2.969 7.380 17.195 1.00 98.25 156 ALA A CA 1
ATOM 1148 C C . ALA A 1 156 ? -4.054 8.472 17.263 1.00 98.25 156 ALA A C 1
ATOM 1150 O O . ALA A 1 156 ? -4.748 8.652 18.263 1.00 98.25 156 ALA A O 1
ATOM 1151 N N . VAL A 1 157 ? -4.253 9.178 16.156 1.00 98.50 157 VAL A N 1
ATOM 1152 C CA . VAL A 1 157 ? -5.304 10.184 15.998 1.00 98.50 157 VAL A CA 1
ATOM 1153 C C . VAL A 1 157 ? -6.341 9.673 15.008 1.00 98.50 157 VAL A C 1
ATOM 1155 O O . VAL A 1 157 ? -6.000 9.265 13.899 1.00 98.50 157 VAL A O 1
ATOM 1158 N N . LEU A 1 158 ? -7.619 9.727 15.384 1.00 98.31 158 LEU A N 1
ATOM 1159 C CA . LEU A 1 158 ? -8.721 9.517 14.451 1.00 98.31 158 LEU A CA 1
ATOM 1160 C C . LEU A 1 158 ? -8.794 10.699 13.478 1.00 98.31 158 LEU A C 1
ATOM 1162 O O . LEU A 1 158 ? -9.027 11.829 13.899 1.00 98.31 158 LEU A O 1
ATOM 1166 N N . VAL A 1 159 ? -8.620 10.431 12.184 1.00 98.25 159 VAL A N 1
ATOM 1167 C CA . VAL A 1 159 ? -8.641 11.464 11.139 1.00 98.25 159 VAL A CA 1
ATOM 1168 C C . VAL A 1 159 ? -10.034 11.593 10.534 1.00 98.25 159 VAL A C 1
ATOM 1170 O O . VAL A 1 159 ? -10.567 12.696 10.444 1.00 98.25 159 VAL A O 1
ATOM 1173 N N . ARG A 1 160 ? -10.632 10.476 10.099 1.00 97.00 160 ARG A N 1
ATOM 1174 C CA . ARG A 1 160 ? -11.928 10.477 9.403 1.00 97.00 160 ARG A CA 1
ATOM 1175 C C . ARG A 1 160 ? -12.617 9.119 9.494 1.00 97.00 160 ARG A C 1
ATOM 1177 O O . ARG A 1 160 ? -11.964 8.084 9.405 1.00 97.00 160 ARG A O 1
ATOM 1184 N N . ARG A 1 161 ? -13.946 9.115 9.610 1.00 96.50 161 ARG A N 1
ATOM 1185 C CA . ARG A 1 161 ? -14.775 7.917 9.412 1.00 96.50 161 ARG A CA 1
ATOM 1186 C C . ARG A 1 161 ? -15.421 7.970 8.030 1.00 96.50 161 ARG A C 1
ATOM 1188 O O . ARG A 1 161 ? -16.045 8.971 7.696 1.00 96.50 161 ARG A O 1
ATOM 1195 N N . CYS A 1 162 ? -15.278 6.895 7.267 1.00 92.38 162 CYS A N 1
ATOM 1196 C CA . CYS A 1 162 ? -15.968 6.657 6.003 1.00 92.38 162 CYS A CA 1
ATOM 1197 C C . CYS A 1 162 ? -16.874 5.420 6.144 1.00 92.38 162 CYS A C 1
ATOM 1199 O O . CYS A 1 162 ? -16.693 4.613 7.067 1.00 92.38 162 CYS A O 1
ATOM 1201 N N . ASP A 1 163 ? -17.809 5.222 5.212 1.00 86.62 163 ASP A N 1
ATOM 1202 C CA . ASP A 1 163 ? -18.742 4.084 5.249 1.00 86.62 163 ASP A CA 1
ATOM 1203 C C . ASP A 1 163 ? -18.007 2.734 5.317 1.00 86.62 163 ASP A C 1
ATOM 1205 O O . ASP A 1 163 ? -18.330 1.888 6.155 1.00 86.62 163 ASP A O 1
ATOM 1209 N N . GLY A 1 164 ? -16.944 2.557 4.522 1.00 88.12 164 GLY A N 1
ATOM 1210 C CA . GLY A 1 164 ? -16.175 1.307 4.447 1.00 88.12 164 GLY A CA 1
ATOM 1211 C C . GLY A 1 164 ? -14.944 1.215 5.361 1.00 88.12 164 GLY A C 1
ATOM 1212 O O . GLY A 1 164 ? -14.599 0.117 5.805 1.00 88.12 164 GLY A O 1
ATOM 1213 N N . TRP A 1 165 ? -14.318 2.342 5.712 1.00 95.00 165 TRP A N 1
ATOM 1214 C CA . TRP A 1 165 ? -13.044 2.375 6.446 1.00 95.00 165 TRP A CA 1
ATOM 1215 C C . TRP A 1 165 ? -12.901 3.584 7.381 1.00 95.00 165 TRP A C 1
ATOM 1217 O O . TRP A 1 165 ? -13.561 4.611 7.220 1.00 95.00 165 TRP A O 1
ATOM 1227 N N . THR A 1 166 ? -12.062 3.447 8.403 1.00 97.88 166 THR A N 1
ATOM 1228 C CA . THR A 1 166 ? -11.713 4.503 9.359 1.00 97.88 166 THR A CA 1
ATOM 1229 C C . THR A 1 166 ? -10.264 4.895 9.135 1.00 97.88 166 THR A C 1
ATOM 1231 O O . THR A 1 166 ? -9.384 4.052 9.256 1.00 97.88 166 THR A O 1
ATOM 1234 N N . VAL A 1 167 ? -10.022 6.165 8.837 1.00 98.00 167 VAL A N 1
ATOM 1235 C CA . VAL A 1 167 ? -8.686 6.721 8.635 1.00 98.00 167 VAL A CA 1
ATOM 1236 C C . VAL A 1 167 ? -8.104 7.134 9.986 1.00 98.00 167 VAL A C 1
ATOM 1238 O O . VAL A 1 167 ? -8.703 7.934 10.715 1.00 98.00 167 VAL A O 1
ATOM 1241 N N . LEU A 1 168 ? -6.928 6.605 10.304 1.00 98.38 168 LEU A N 1
ATOM 1242 C CA . LEU A 1 168 ? -6.151 6.884 11.508 1.00 98.38 168 LEU A CA 1
ATOM 1243 C C . LEU A 1 168 ? -4.784 7.444 11.113 1.00 98.38 168 LEU A C 1
ATOM 1245 O O . LEU A 1 168 ? -4.286 7.167 10.025 1.00 98.38 168 LEU A O 1
ATOM 1249 N N . ARG A 1 169 ? -4.169 8.208 12.015 1.00 97.56 169 ARG A N 1
ATOM 1250 C CA . ARG A 1 169 ? -2.783 8.662 11.897 1.00 97.56 169 ARG A CA 1
ATOM 1251 C C . ARG A 1 169 ? -1.975 8.175 13.089 1.00 97.56 169 ARG A C 1
ATOM 1253 O O . ARG A 1 169 ? -2.384 8.411 14.222 1.00 97.56 169 ARG A O 1
ATOM 1260 N N . ASP A 1 170 ? -0.867 7.487 12.852 1.00 95.44 170 ASP A N 1
ATOM 1261 C CA . ASP A 1 170 ? -0.005 6.969 13.917 1.00 95.44 170 ASP A CA 1
ATOM 1262 C C . ASP A 1 170 ? 0.822 8.089 14.598 1.00 95.44 170 ASP A C 1
ATOM 1264 O O . ASP A 1 170 ? 0.836 9.233 14.120 1.00 95.44 170 ASP A O 1
ATOM 1268 N N . PRO A 1 171 ? 1.527 7.794 15.707 1.00 95.44 171 PRO A N 1
ATOM 1269 C CA . PRO A 1 171 ? 2.392 8.770 16.376 1.00 95.44 171 PRO A CA 1
ATOM 1270 C C . PRO A 1 171 ? 3.550 9.310 15.518 1.00 95.44 171 PRO A C 1
ATOM 1272 O O . PRO A 1 171 ? 4.078 10.378 15.818 1.00 95.44 171 PRO A O 1
ATOM 1275 N N . ALA A 1 172 ? 3.945 8.601 14.455 1.00 91.56 172 ALA A N 1
ATOM 1276 C CA . ALA A 1 172 ? 4.962 9.035 13.497 1.00 91.56 172 ALA A CA 1
ATOM 1277 C C . ALA A 1 172 ? 4.377 9.877 12.342 1.00 91.56 172 ALA A C 1
ATOM 1279 O O . ALA A 1 172 ? 5.111 10.300 11.447 1.00 91.56 172 ALA A O 1
ATOM 1280 N N . GLY A 1 173 ? 3.065 10.139 12.355 1.00 91.50 173 GLY A N 1
ATOM 1281 C CA . GLY A 1 173 ? 2.368 10.948 11.363 1.00 91.50 173 GLY A CA 1
ATOM 1282 C C . GLY A 1 173 ? 1.869 10.183 10.134 1.00 91.50 173 GLY A C 1
ATOM 1283 O O . GLY A 1 173 ? 1.390 10.828 9.201 1.00 91.50 173 GLY A O 1
ATOM 1284 N N . ARG A 1 174 ? 1.938 8.845 10.105 1.00 91.56 174 ARG A N 1
ATOM 1285 C CA . ARG A 1 174 ? 1.496 8.028 8.960 1.00 91.56 174 ARG A CA 1
ATOM 1286 C C . ARG A 1 174 ? 0.009 7.763 8.997 1.00 91.56 174 ARG A C 1
ATOM 1288 O O . ARG A 1 174 ? -0.523 7.328 10.015 1.00 91.56 174 ARG A O 1
ATOM 1295 N N . THR A 1 175 ? -0.639 7.965 7.859 1.00 95.19 175 THR A N 1
ATOM 1296 C CA . THR A 1 175 ? -2.042 7.609 7.669 1.00 95.19 175 THR A CA 1
ATOM 1297 C C . THR A 1 175 ? -2.177 6.128 7.320 1.00 95.19 175 THR A C 1
ATOM 1299 O O . THR A 1 175 ? -1.368 5.593 6.568 1.00 95.19 175 THR A O 1
ATOM 1302 N N . TYR A 1 176 ? -3.200 5.476 7.862 1.00 97.25 176 TYR A N 1
ATOM 1303 C CA . TYR A 1 176 ? -3.599 4.106 7.538 1.00 97.25 176 TYR A CA 1
ATOM 1304 C C . TYR A 1 176 ? -5.100 3.930 7.792 1.00 97.25 176 TYR A C 1
ATOM 1306 O O . TYR A 1 176 ? -5.737 4.768 8.441 1.00 97.25 176 TYR A O 1
ATOM 1314 N N . CYS A 1 177 ? -5.670 2.839 7.290 1.00 97.81 177 CYS A N 1
ATOM 1315 C CA . CYS A 1 177 ? -7.102 2.577 7.366 1.00 97.81 177 CYS A CA 1
ATOM 1316 C C . CYS A 1 177 ? -7.407 1.330 8.202 1.00 97.81 177 CYS A C 1
ATOM 1318 O O . CYS A 1 177 ? -6.776 0.294 8.036 1.00 97.81 177 CYS A O 1
ATOM 1320 N N . ALA A 1 178 ? -8.425 1.396 9.058 1.00 97.62 178 ALA A N 1
ATOM 1321 C CA . ALA A 1 178 ? -9.079 0.222 9.636 1.00 97.62 178 ALA A CA 1
ATOM 1322 C C . ALA A 1 178 ? -10.364 -0.086 8.852 1.00 97.62 178 ALA A C 1
ATOM 1324 O O . ALA A 1 178 ? -11.178 0.810 8.612 1.00 97.62 178 ALA A O 1
ATOM 1325 N N . THR A 1 179 ? -10.572 -1.336 8.445 1.00 96.12 179 THR A N 1
ATOM 1326 C CA . THR A 1 179 ? -11.636 -1.753 7.512 1.00 96.12 179 THR A CA 1
ATOM 1327 C C . THR A 1 179 ? -12.490 -2.879 8.098 1.00 96.12 179 THR A C 1
ATOM 1329 O O . THR A 1 179 ? -12.048 -3.579 9.003 1.00 96.12 179 THR A O 1
ATOM 1332 N N . ARG A 1 180 ? -13.719 -3.079 7.591 1.00 92.56 180 ARG A N 1
ATOM 1333 C CA . ARG A 1 180 ? -14.629 -4.158 8.054 1.00 92.56 180 ARG A CA 1
ATOM 1334 C C . ARG A 1 180 ? -14.360 -5.522 7.401 1.00 92.56 180 ARG A C 1
ATOM 1336 O O . ARG A 1 180 ? -15.254 -6.362 7.355 1.00 92.56 180 ARG A O 1
ATOM 1343 N N . ARG A 1 181 ? -13.179 -5.732 6.815 1.00 92.44 181 ARG A N 1
ATOM 1344 C CA . ARG A 1 181 ? -12.819 -7.043 6.258 1.00 92.44 181 ARG A CA 1
ATOM 1345 C C . ARG A 1 181 ? -12.523 -8.020 7.393 1.00 92.44 181 ARG A C 1
ATOM 1347 O O . ARG A 1 181 ? -11.947 -7.621 8.403 1.00 92.44 181 ARG A O 1
ATOM 1354 N N . ALA A 1 182 ? -12.905 -9.282 7.210 1.00 90.88 182 ALA A N 1
ATOM 1355 C CA . ALA A 1 182 ? -12.672 -10.336 8.188 1.00 90.88 182 ALA A CA 1
ATOM 1356 C C . ALA A 1 182 ? -11.165 -10.663 8.275 1.00 90.88 182 ALA A C 1
ATOM 1358 O O . ALA A 1 182 ? -10.566 -11.080 7.278 1.00 90.88 182 ALA A O 1
ATOM 1359 N N . PRO A 1 183 ? -10.517 -10.494 9.443 1.00 92.25 183 PRO A N 1
ATOM 1360 C CA . PRO A 1 183 ? -9.096 -10.778 9.592 1.00 92.25 183 PRO A CA 1
ATOM 1361 C C . PRO A 1 183 ? -8.777 -12.253 9.328 1.00 92.25 183 PRO A C 1
ATOM 1363 O O . PRO A 1 183 ? -9.278 -13.147 10.010 1.00 92.25 183 PRO A O 1
ATOM 1366 N N . GLY A 1 184 ? -7.870 -12.508 8.383 1.00 83.69 184 GLY A N 1
ATOM 1367 C CA . GLY A 1 184 ? -7.356 -13.850 8.085 1.00 83.69 184 GLY A CA 1
ATOM 1368 C C . GLY A 1 184 ? -8.092 -14.586 6.964 1.00 83.69 184 GLY A C 1
ATOM 1369 O O . GLY A 1 184 ? -7.529 -15.532 6.408 1.00 83.69 184 GLY A O 1
ATOM 1370 N N . GLU A 1 185 ? -9.265 -14.111 6.555 1.00 75.81 185 GLU A N 1
ATOM 1371 C CA . GLU A 1 185 ? -9.966 -14.609 5.368 1.00 75.81 185 GLU A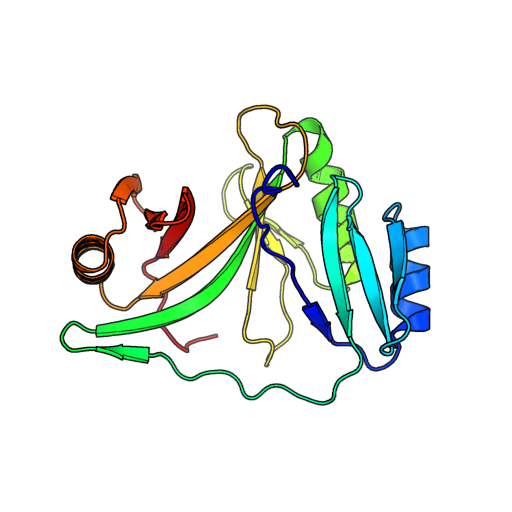 CA 1
ATOM 1372 C C . GLU A 1 185 ? -9.311 -14.020 4.099 1.00 75.81 185 GLU A C 1
ATOM 1374 O O . GLU A 1 185 ? -8.793 -12.899 4.122 1.00 75.81 185 GLU A O 1
ATOM 1379 N N . VAL A 1 186 ? -9.194 -14.817 3.029 1.00 62.25 186 VAL A N 1
ATOM 1380 C CA . VAL A 1 186 ? -8.563 -14.445 1.741 1.00 62.25 186 VAL A CA 1
ATOM 1381 C C . VAL A 1 186 ? -9.522 -14.721 0.615 1.00 62.25 186 VAL A C 1
ATOM 1383 O O . VAL A 1 186 ? -10.076 -15.841 0.614 1.00 62.25 186 VAL A O 1
#

Radius of gyration: 17.04 Å; chains: 1; bounding box: 44×35×44 Å

Secondary structure (DSSP, 8-state):
------PPP-EEEE-S-HHHHHHHHHHTT-EEEE-TTS-EEEE-TT--EEEEE-----PPPPPEEETTEEEEEEEEEEEE-TTTHHHHHHHHHHHH-PPEEE-SSSSEEEE-PPTT---EEEEEEPSS--SS-EEEEEEEES-HHHHHHHHHHTT-EEEEE-SSEEEEE-TTS-EEEEESSPTT--

Sequence (186 aa):
MVDPVPGGLHLDLHTEDVPGLAARVDALGGSTSPHALGYVVCGSPGGLTFCLVGHPGGRRPPPQAWPGGRSLVDQVCLDVPPTRYDAECAFWSDLTGWPLTATGGREFRRLGRPAGIPLAVLIQRLDDEQPGVTAHLDLACDDRDAEAARHQALGAVLVRRCDGWTVLRDPAGRTYCATRRAPGEV

InterPro domains:
  IPR041581 Glyoxalase-like domain, group 6 [PF18029] (75-178)

Organism: NCBI:txid2849501

Foldseek 3Di:
DPDPPLDADAAEDEDQCQPVLQVLCVVLQKDWDDDPVGKIWIAQNQGHIYIYDHDDDDDQDAWDDDPPWTKDFQEKEKEFEQVCQVSNVCSVCRSVVFDWDDDPDPFWIWGRDDPPPRYTYIYGYDPHGDSGMGMAIEMAICDQVVVQVVQVVVPKAFDDDDPFWTWIAHPSGDIYIYGPHDGPDD